Protein AF-A0A8C9LKJ2-F1 (afdb_monomer)

Radius of gyration: 28.84 Å; Cα contacts (8 Å, |Δi|>4): 340; chains: 1; bounding box: 108×67×63 Å

Secondary structure (DSSP, 8-state):
------------------------------------S-------------SS----TTHHHH-EE-SSEEEEETT--HHHHHHHHHHS-TTSEEEEE--SSS-HHHHEEE-SSEEEE-TT--HHHHHHHHHHHTSEEEE--BTTBS-HHHHEEE-SS-EEE-TT--HHHHHHHHHHHTS-EEE--BTTTBS-HHHHEEEETTEEEE-TT--HHHHHHHHHHTTGGGGSSHHHHHHHHHHHHHT--

Organism: NCBI:txid591936

Mean predicted aligned error: 15.23 Å

pLDDT: mean 72.32, std 24.89, range [22.08, 93.31]

InterPro domains:
  IPR002769 Translation initiation factor IF6 [MF_00032] (1-245)
  IPR002769 Translation initiation factor IF6 [PF01912] (63-204)
  IPR002769 Translation initiation factor IF6 [PTHR10784] (60-244)
  IPR002769 Translation initiation factor IF6 [SM00654] (26-204)
  IPR002769 Translation initiation factor IF6 [TIGR00323] (62-224)
  IPR002769 Translation initiation factor IF6 [cd00527] (59-223)

Sequence (245 aa):
MRGGARQALPEVSLGGSGNGNLFRESKASWRSERRSRTTVRSAALPSSPTPTVWWRLEVQRTSTGNRHGLLVPNNTTDQELQHIRNSLPDTVQIRRVEERLSALGNVTTCNDYVALVHPDLDRETEEILADVLKVEVFRQTVADQVLVGSYCVFSNQGGLVHPKTSIEDQDELSSLLQVPLVAGTVNRGSEVIAAGMVVNDWCAFCGLDTTSTELSVVESVFKLNEAQPSTIATSMRDSLIDSLT

Solvent-accessible surface area (backbone atoms only — not comparable to full-atom values): 14863 Å² total; per-residue (Å²): 133,85,82,88,79,88,87,80,85,83,88,85,83,89,87,87,86,83,89,83,86,93,81,81,90,75,96,79,70,100,70,82,82,90,75,76,79,88,78,81,78,79,76,78,76,78,94,65,96,70,88,79,83,85,83,61,97,50,53,70,42,34,29,42,66,45,87,38,8,38,42,37,45,68,85,63,48,70,68,58,53,50,53,50,57,75,72,48,63,91,76,45,44,76,46,75,43,87,69,87,88,59,46,46,11,29,32,32,32,56,37,72,60,42,28,41,27,28,70,88,57,54,66,70,59,51,52,52,47,28,67,44,42,60,26,52,75,42,68,47,66,53,69,92,33,54,46,30,12,34,31,30,44,52,38,82,57,9,27,40,30,32,62,80,41,50,71,67,58,40,52,52,50,21,64,72,70,73,26,57,56,45,67,46,50,30,47,72,72,33,59,49,36,36,83,31,39,53,71,50,71,78,50,75,50,66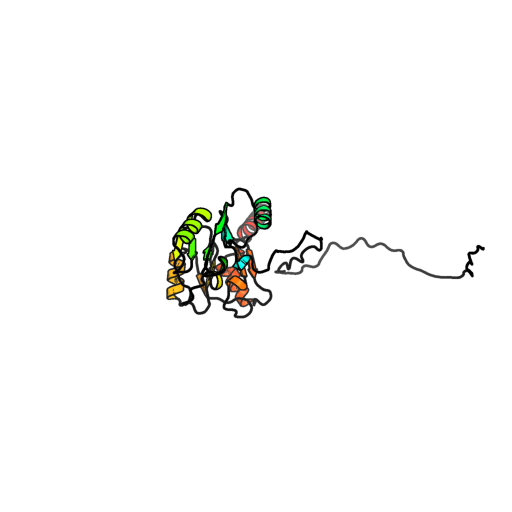,42,89,61,40,41,74,68,44,49,52,49,52,42,61,45,38,49,49,67,71,84,70,51,65,69,58,56,48,53,52,48,54,58,54,52,67,74,75,113

Foldseek 3Di:
DDDDDDDDDDDDDDDDDDDDDDDDDDDDDPDDDPPDDDDDDPDDDDPDDDDDDDPPPCCLQQWDAEPQEIEGEPVQDPVNVVVVVVVDDPRYHYDYDHDDPGRPLQQWEDELAEIEGQQPGDPVVVVVCCVRSVYHYDYDAFLPHRRCSFAKYAYLAAIEGFQNGDPVVQVVVCVVSVHHYDYDDALQRHRGQSVAWDDYLQDIDGHPSGDPVRVVVVCVRSVNVVPDDPVVVVVVVVVVVVVVD

Structure (mmCIF, N/CA/C/O backbone):
data_AF-A0A8C9LKJ2-F1
#
_entry.id   AF-A0A8C9LKJ2-F1
#
loop_
_atom_site.group_PDB
_atom_site.id
_atom_site.type_symbol
_atom_site.label_atom_id
_atom_site.label_alt_id
_atom_site.label_comp_id
_atom_site.label_asym_id
_atom_site.label_entity_id
_atom_site.label_seq_id
_atom_site.pdbx_PDB_ins_code
_atom_site.Cartn_x
_atom_site.Cartn_y
_atom_site.Cartn_z
_atom_site.occupancy
_atom_site.B_iso_or_equiv
_atom_site.auth_seq_id
_atom_site.auth_comp_id
_atom_site.auth_asym_id
_atom_site.auth_atom_id
_atom_site.pdbx_PDB_model_num
ATOM 1 N N . MET A 1 1 ? 73.191 -42.249 12.800 1.00 36.97 1 MET A N 1
ATOM 2 C CA . MET A 1 1 ? 73.326 -43.119 13.988 1.00 36.97 1 MET A CA 1
ATOM 3 C C . MET A 1 1 ? 72.071 -42.977 14.838 1.00 36.97 1 MET A C 1
ATOM 5 O O . MET A 1 1 ? 71.825 -41.861 15.256 1.00 36.97 1 MET A O 1
ATOM 9 N N . ARG A 1 2 ? 71.370 -44.103 15.079 1.00 33.06 2 ARG A N 1
ATOM 10 C CA . ARG A 1 2 ? 70.435 -44.424 16.192 1.00 33.06 2 ARG A CA 1
ATOM 11 C C . ARG A 1 2 ? 69.174 -43.534 16.323 1.00 33.06 2 ARG A C 1
ATOM 13 O O . ARG A 1 2 ? 69.283 -42.326 16.343 1.00 33.06 2 ARG A O 1
ATOM 20 N N . GLY A 1 3 ? 67.937 -44.025 16.402 1.00 29.59 3 GLY A N 1
ATOM 21 C CA . GLY A 1 3 ? 67.432 -45.337 16.814 1.00 29.59 3 GLY A CA 1
ATOM 22 C C . GLY A 1 3 ? 66.824 -45.266 18.222 1.00 29.59 3 GLY A C 1
ATOM 23 O O . GLY A 1 3 ? 67.547 -44.962 19.162 1.00 29.59 3 GLY A O 1
ATOM 24 N N . GLY A 1 4 ? 65.538 -45.627 18.341 1.00 32.88 4 GLY A N 1
ATOM 25 C CA . GLY A 1 4 ? 64.850 -45.987 19.595 1.00 32.88 4 GLY A CA 1
ATOM 26 C C . GLY A 1 4 ? 64.233 -44.817 20.378 1.00 32.88 4 GLY A C 1
ATOM 27 O O . GLY A 1 4 ? 64.704 -43.697 20.292 1.00 32.88 4 GLY A O 1
ATOM 28 N N . ALA A 1 5 ? 63.186 -44.986 21.180 1.00 33.88 5 ALA A N 1
ATOM 29 C CA . ALA A 1 5 ? 62.315 -46.120 21.461 1.00 33.88 5 ALA A CA 1
ATOM 30 C C . ALA A 1 5 ? 61.103 -45.585 22.253 1.00 33.88 5 ALA A C 1
ATOM 32 O O . ALA A 1 5 ? 61.169 -44.532 22.881 1.00 33.88 5 ALA A O 1
ATOM 33 N N . ARG A 1 6 ? 60.006 -46.342 22.217 1.00 34.34 6 ARG A N 1
ATOM 34 C CA . ARG A 1 6 ? 58.803 -46.189 23.048 1.00 34.34 6 ARG A CA 1
ATOM 35 C C . ARG A 1 6 ? 59.144 -46.224 24.546 1.00 34.34 6 ARG A C 1
ATOM 37 O O . ARG A 1 6 ? 60.006 -47.006 24.938 1.00 34.34 6 ARG A O 1
ATOM 44 N N . GLN A 1 7 ? 58.363 -45.531 25.375 1.00 35.19 7 GLN A N 1
ATOM 45 C CA . GLN A 1 7 ? 58.117 -45.952 26.758 1.00 35.19 7 GLN A CA 1
ATOM 46 C C . GLN A 1 7 ? 56.623 -45.903 27.080 1.00 35.19 7 GLN A C 1
ATOM 48 O O . GLN A 1 7 ? 55.901 -45.008 26.648 1.00 35.19 7 GLN A O 1
ATOM 53 N N . ALA A 1 8 ? 56.196 -46.951 27.779 1.00 30.33 8 ALA A N 1
ATOM 54 C CA . ALA A 1 8 ? 54.838 -47.282 28.165 1.00 30.33 8 ALA A CA 1
ATOM 55 C C . ALA A 1 8 ? 54.569 -46.915 29.638 1.00 30.33 8 ALA A C 1
ATOM 57 O O . ALA A 1 8 ? 55.506 -46.827 30.424 1.00 30.33 8 ALA A O 1
ATOM 58 N N . LEU A 1 9 ? 53.273 -46.722 29.911 1.00 36.34 9 LEU A N 1
ATOM 59 C CA . LEU A 1 9 ? 52.441 -46.772 31.133 1.00 36.34 9 LEU A CA 1
ATOM 60 C C . LEU A 1 9 ? 53.071 -47.074 32.514 1.00 36.34 9 LEU A C 1
ATOM 62 O O . LEU A 1 9 ? 54.079 -47.764 32.637 1.00 36.34 9 LEU A O 1
ATOM 66 N N . PRO A 1 10 ? 52.310 -46.745 33.575 1.00 33.41 10 PRO A N 1
ATOM 67 C CA . PRO A 1 10 ? 51.751 -47.865 34.339 1.00 33.41 10 PRO A CA 1
ATOM 68 C C . PRO A 1 10 ? 50.232 -47.769 34.582 1.00 33.41 10 PRO A C 1
ATOM 70 O O . PRO A 1 10 ? 49.693 -46.714 34.907 1.00 33.41 10 PRO A O 1
ATOM 73 N N . GLU A 1 11 ? 49.563 -48.917 34.448 1.00 32.50 11 GLU A N 1
ATOM 74 C CA . GLU A 1 11 ? 48.289 -49.247 35.102 1.00 32.50 11 GLU A CA 1
ATOM 75 C C . GLU A 1 11 ? 48.522 -49.503 36.598 1.00 32.50 11 GLU A C 1
ATOM 77 O O . GLU A 1 11 ? 49.530 -50.123 36.930 1.00 32.50 11 GLU A O 1
ATOM 82 N N . VAL A 1 12 ? 47.551 -49.176 37.467 1.00 29.88 12 VAL A N 1
ATOM 83 C CA . VAL A 1 12 ? 47.151 -50.072 38.575 1.00 29.88 12 VAL A CA 1
ATOM 84 C C . VAL A 1 12 ? 45.635 -49.987 38.827 1.00 29.88 12 VAL A C 1
ATOM 86 O O . VAL A 1 12 ? 45.037 -48.917 38.898 1.00 29.88 12 VAL A O 1
ATOM 89 N N . SER A 1 13 ? 45.082 -51.190 38.951 1.00 28.36 13 SER A N 1
ATOM 90 C CA . SER A 1 13 ? 43.723 -51.714 39.071 1.00 28.36 13 SER A CA 1
ATOM 91 C C . SER A 1 13 ? 42.828 -51.337 40.269 1.00 28.36 13 SER A C 1
ATOM 93 O O . SER A 1 13 ? 43.272 -51.267 41.407 1.00 28.36 13 SER A O 1
ATOM 95 N N . LEU A 1 14 ? 41.522 -51.309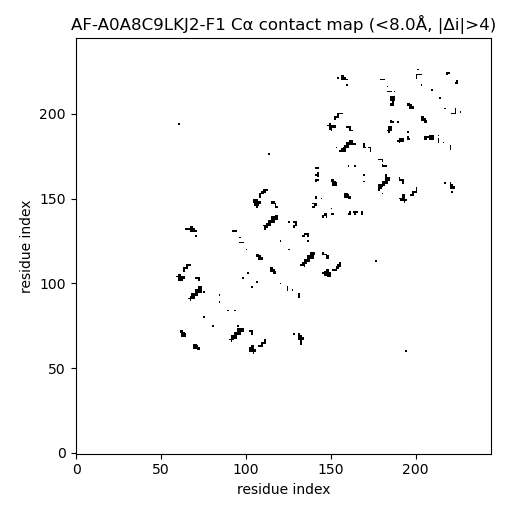 39.947 1.00 32.19 14 LEU A N 1
ATOM 96 C CA . LEU A 1 14 ? 40.361 -52.010 40.545 1.00 32.19 14 LEU A CA 1
ATOM 97 C C . LEU A 1 14 ? 39.993 -51.858 42.038 1.00 32.19 14 LEU A C 1
ATOM 99 O O . LEU A 1 14 ? 40.702 -52.319 42.924 1.00 32.19 14 LEU A O 1
ATOM 103 N N . GLY A 1 15 ? 38.713 -51.515 42.255 1.00 26.78 15 GLY A N 1
ATOM 104 C CA . GLY A 1 15 ? 37.833 -52.338 43.098 1.00 26.78 15 GLY A CA 1
ATOM 105 C C . GLY A 1 15 ? 36.858 -51.600 44.023 1.00 26.78 15 GLY A C 1
ATOM 106 O O . GLY A 1 15 ? 37.277 -51.024 45.017 1.00 26.78 15 GLY A O 1
ATOM 107 N N . GLY A 1 16 ? 35.549 -51.773 43.782 1.00 27.61 16 GLY A N 1
ATOM 108 C CA . GLY A 1 16 ? 34.612 -52.049 44.881 1.00 27.61 16 GLY A CA 1
ATOM 109 C C . GLY A 1 16 ? 33.397 -51.133 45.090 1.00 27.61 16 GLY A C 1
ATOM 110 O O . GLY A 1 16 ? 33.486 -50.132 45.783 1.00 27.61 16 GLY A O 1
ATOM 111 N N . SER A 1 17 ? 32.233 -51.666 44.691 1.00 28.23 17 SER A N 1
ATOM 112 C CA . SER A 1 17 ? 31.004 -51.758 45.506 1.00 28.23 17 SER A CA 1
ATOM 113 C C . SER A 1 17 ? 29.972 -50.611 45.514 1.00 28.23 17 SER A C 1
ATOM 115 O O . SER A 1 17 ? 30.143 -49.597 46.178 1.00 28.23 17 SER A O 1
ATOM 117 N N . GLY A 1 18 ? 28.797 -50.902 44.930 1.00 27.27 18 GLY A N 1
ATOM 118 C CA . GLY A 1 18 ? 27.558 -50.938 45.724 1.00 27.27 18 GLY A CA 1
ATOM 119 C C . GLY A 1 18 ? 26.464 -49.894 45.449 1.00 27.27 18 GLY A C 1
ATOM 120 O O . GLY A 1 18 ? 26.556 -48.776 45.933 1.00 27.27 18 GLY A O 1
ATOM 121 N N . ASN A 1 19 ? 25.357 -50.375 44.857 1.00 27.94 19 ASN A N 1
ATOM 122 C CA . ASN A 1 19 ? 23.965 -49.869 44.917 1.00 27.94 19 ASN A CA 1
ATOM 123 C C . ASN A 1 19 ? 23.667 -48.541 44.189 1.00 27.94 19 ASN A C 1
ATOM 125 O O . ASN A 1 19 ? 24.371 -47.562 44.343 1.00 27.94 19 ASN A O 1
ATOM 129 N N . GLY A 1 20 ? 22.600 -48.363 43.411 1.00 27.23 20 GLY A N 1
ATOM 130 C CA . GLY A 1 20 ? 21.388 -49.127 43.126 1.00 27.23 20 GLY A CA 1
ATOM 131 C C . GLY A 1 20 ? 20.422 -48.185 42.376 1.00 27.23 20 GLY A C 1
ATOM 132 O O . GLY A 1 20 ? 20.551 -46.970 42.483 1.00 27.23 20 GLY A O 1
ATOM 133 N N . ASN A 1 21 ? 19.454 -48.745 41.646 1.00 29.20 21 ASN A N 1
ATOM 134 C CA . ASN A 1 21 ? 18.354 -48.067 40.931 1.00 29.20 21 ASN A CA 1
ATOM 135 C C . ASN A 1 21 ? 18.662 -47.360 39.600 1.00 29.20 21 ASN A C 1
ATOM 137 O O . ASN A 1 21 ? 18.656 -46.139 39.508 1.00 29.20 21 ASN A O 1
ATOM 141 N N . LEU A 1 22 ? 18.708 -48.144 38.521 1.00 29.61 22 LEU A N 1
ATOM 142 C CA . LEU A 1 22 ? 18.231 -47.712 37.200 1.00 29.61 22 LEU A CA 1
ATOM 143 C C . LEU A 1 22 ? 17.317 -48.807 36.632 1.00 29.61 22 LEU A C 1
ATOM 145 O O . LEU A 1 22 ? 17.674 -49.549 35.726 1.00 29.61 22 LEU A O 1
ATOM 149 N N . PHE A 1 23 ? 16.135 -48.941 37.235 1.00 25.31 23 PHE A N 1
ATOM 150 C CA . PHE A 1 23 ? 14.998 -49.641 36.641 1.00 25.31 23 PHE A CA 1
ATOM 151 C C . PHE A 1 23 ? 13.706 -49.021 37.178 1.00 25.31 23 PHE A C 1
ATOM 153 O O . PHE A 1 23 ? 13.323 -49.285 38.316 1.00 25.31 23 PHE A O 1
ATOM 160 N N . ARG A 1 24 ? 13.035 -48.199 36.365 1.00 27.44 24 ARG A N 1
ATOM 161 C CA . ARG A 1 24 ? 11.588 -48.324 36.150 1.00 27.44 24 ARG A CA 1
ATOM 162 C C . ARG A 1 24 ? 11.075 -47.396 35.057 1.00 27.44 24 ARG A C 1
ATOM 164 O O . ARG A 1 24 ? 11.373 -46.210 35.010 1.00 27.44 24 ARG A O 1
ATOM 171 N N . GLU A 1 25 ? 10.283 -48.024 34.204 1.00 27.53 25 GLU A N 1
ATOM 172 C CA . GLU A 1 25 ? 9.418 -47.474 33.174 1.00 27.53 25 GLU A CA 1
ATOM 173 C C . GLU A 1 25 ? 8.581 -46.285 33.654 1.00 27.53 25 GLU A C 1
ATOM 175 O O . GLU A 1 25 ? 8.148 -46.246 34.806 1.00 27.53 25 GLU A O 1
ATOM 180 N N . SER A 1 26 ? 8.220 -45.405 32.718 1.00 25.33 26 SER A N 1
ATOM 181 C CA . SER A 1 26 ? 6.900 -44.763 32.697 1.00 25.33 26 SER A CA 1
ATOM 182 C C . SER A 1 26 ? 6.541 -44.323 31.274 1.00 25.33 26 SER A C 1
ATOM 184 O O . SER A 1 26 ? 6.882 -43.234 30.822 1.00 25.33 26 SER A O 1
ATOM 186 N N . LYS A 1 27 ? 5.801 -45.190 30.571 1.00 28.70 27 LYS A N 1
ATOM 187 C CA . LYS A 1 27 ? 4.736 -44.762 29.655 1.00 28.70 27 LYS A CA 1
ATOM 188 C C . LYS A 1 27 ? 3.670 -44.048 30.497 1.00 28.70 27 LYS A C 1
ATOM 190 O O . LYS A 1 27 ? 2.988 -44.722 31.257 1.00 28.70 27 LYS A O 1
ATOM 195 N N . ALA A 1 28 ? 3.553 -42.729 30.365 1.00 25.39 28 ALA A N 1
ATOM 196 C CA . ALA A 1 28 ? 2.414 -41.850 30.705 1.00 25.39 28 ALA A CA 1
ATOM 197 C C . ALA A 1 28 ? 2.982 -40.414 30.714 1.00 25.39 28 ALA A C 1
ATOM 199 O O . ALA A 1 28 ? 4.042 -40.199 31.277 1.00 25.39 28 ALA A O 1
ATOM 200 N N . SER A 1 29 ? 2.421 -39.377 30.097 1.00 25.53 29 SER A N 1
ATOM 201 C CA . SER A 1 29 ? 1.010 -39.041 29.993 1.00 25.53 29 SER A CA 1
ATOM 202 C C . SER A 1 29 ? 0.783 -38.108 28.795 1.00 25.53 29 SER A C 1
ATOM 204 O O . SER A 1 29 ? 1.179 -36.945 28.802 1.00 25.53 29 SER A O 1
ATOM 206 N N . TRP A 1 30 ? 0.113 -38.616 27.761 1.00 27.61 30 TRP A N 1
ATOM 207 C CA . TRP A 1 30 ? -0.677 -37.802 26.837 1.00 27.61 30 TRP A CA 1
ATOM 208 C C . TRP A 1 30 ? -1.982 -37.441 27.567 1.00 27.61 30 TRP A C 1
ATOM 210 O O . TRP A 1 30 ? -2.903 -38.252 27.613 1.00 27.61 30 TRP A O 1
ATOM 220 N N . ARG A 1 31 ? -1.985 -36.271 28.222 1.00 22.08 31 ARG A N 1
ATOM 221 C CA . ARG A 1 31 ? -3.056 -35.529 28.943 1.00 22.08 31 ARG A CA 1
ATOM 222 C C . ARG A 1 31 ? -2.325 -34.811 30.088 1.00 22.08 31 ARG A C 1
ATOM 224 O O . ARG A 1 31 ? -1.595 -35.461 30.821 1.00 22.08 31 ARG A O 1
ATOM 231 N N . SER A 1 32 ? -2.424 -33.516 30.330 1.00 29.30 32 SER A N 1
ATOM 232 C CA . SER A 1 32 ? -3.364 -32.501 29.887 1.00 29.30 32 SER A CA 1
ATOM 233 C C . SER A 1 32 ? -2.757 -31.156 30.283 1.00 29.30 32 SER A C 1
ATOM 235 O O . SER A 1 32 ? -2.760 -30.821 31.461 1.00 29.30 32 SER A O 1
ATOM 237 N N . GLU A 1 33 ? -2.280 -30.372 29.324 1.00 26.77 33 GLU A N 1
ATOM 238 C CA . GLU A 1 33 ? -2.032 -28.951 29.554 1.00 26.77 33 GLU A CA 1
ATOM 239 C C . GLU A 1 33 ? -2.900 -28.197 28.548 1.00 26.77 33 GLU A C 1
ATOM 241 O O . GLU A 1 33 ? -2.499 -27.874 27.431 1.00 26.77 33 GLU A O 1
ATOM 246 N N . ARG A 1 34 ? -4.163 -27.984 28.936 1.00 30.45 34 ARG A N 1
ATOM 247 C CA . ARG A 1 34 ? -5.008 -26.933 28.366 1.00 30.45 34 ARG A CA 1
ATOM 248 C C . ARG A 1 34 ? -4.314 -25.602 28.678 1.00 30.45 34 ARG A C 1
ATOM 250 O O . ARG A 1 34 ? -4.633 -24.963 29.673 1.00 30.45 34 ARG A O 1
ATOM 257 N N . ARG A 1 35 ? -3.369 -25.181 27.835 1.00 27.22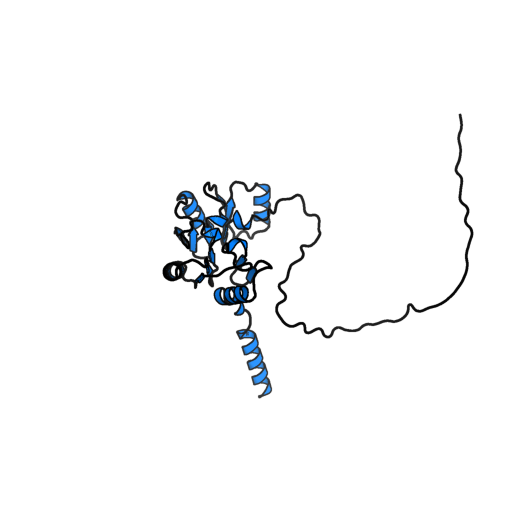 35 ARG A N 1
ATOM 258 C CA . ARG A 1 35 ? -2.974 -23.774 27.747 1.00 27.22 35 ARG A CA 1
ATOM 259 C C . ARG A 1 35 ? -3.835 -23.108 26.691 1.00 27.22 35 ARG A C 1
ATOM 261 O O . ARG A 1 35 ? -3.661 -23.260 25.489 1.00 27.22 35 ARG A O 1
ATOM 268 N N . SER A 1 36 ? -4.841 -22.436 27.220 1.00 24.41 36 SER A N 1
ATOM 269 C CA . SER A 1 36 ? -5.638 -21.404 26.589 1.00 24.41 36 SER A CA 1
ATOM 270 C C . SER A 1 36 ? -4.813 -20.443 25.728 1.00 24.41 36 SER A C 1
ATOM 272 O O . SER A 1 36 ? -3.814 -19.917 26.205 1.00 24.41 36 SER A O 1
ATOM 274 N N . ARG A 1 37 ? -5.370 -20.140 24.548 1.00 27.88 37 ARG A N 1
ATOM 275 C CA . ARG A 1 37 ? -5.323 -18.852 23.831 1.00 27.88 37 ARG A CA 1
ATOM 276 C C . ARG A 1 37 ? -3.957 -18.325 23.360 1.00 27.88 37 ARG A C 1
ATOM 278 O O . ARG A 1 37 ? -3.076 -17.999 24.142 1.00 27.88 37 ARG A O 1
ATOM 285 N N . THR A 1 38 ? -3.889 -18.137 22.040 1.00 28.73 38 THR A N 1
ATOM 286 C CA . THR A 1 38 ? -3.095 -17.106 21.355 1.00 28.73 38 THR A CA 1
ATOM 287 C C . THR A 1 38 ? -1.597 -17.146 21.651 1.00 28.73 38 THR A C 1
ATOM 289 O O . THR A 1 38 ? -1.028 -16.239 22.247 1.00 28.73 38 THR A O 1
ATOM 292 N N . THR A 1 39 ? -0.923 -18.210 21.213 1.00 24.69 39 THR A N 1
ATOM 293 C CA . THR A 1 39 ? 0.542 -18.201 21.120 1.00 24.69 39 THR A CA 1
ATOM 294 C C . THR A 1 39 ? 0.934 -17.818 19.700 1.00 24.69 39 THR A C 1
ATOM 296 O O . THR A 1 39 ? 0.902 -18.645 18.790 1.00 24.69 39 THR A O 1
ATOM 299 N N . VAL A 1 40 ? 1.288 -16.542 19.538 1.00 29.31 40 VAL A N 1
ATOM 300 C CA . VAL A 1 40 ? 2.087 -16.018 18.427 1.00 29.31 40 VAL A CA 1
ATOM 301 C C . VAL A 1 40 ? 3.248 -16.984 18.198 1.00 29.31 40 VAL A C 1
ATOM 303 O O . VAL A 1 40 ? 4.096 -17.176 19.073 1.00 29.31 40 VAL A O 1
ATOM 306 N N . ARG A 1 41 ? 3.265 -17.662 17.048 1.00 25.95 41 ARG A N 1
ATOM 307 C CA . ARG A 1 41 ? 4.384 -18.529 16.680 1.00 25.95 41 ARG A CA 1
ATOM 308 C C . ARG A 1 41 ? 5.560 -17.641 16.284 1.00 25.95 41 ARG A C 1
ATOM 310 O O . ARG A 1 41 ? 5.670 -17.239 15.134 1.00 25.95 41 ARG A O 1
ATOM 317 N N . SER A 1 42 ? 6.455 -17.378 17.233 1.00 28.45 42 SER A N 1
ATOM 318 C CA . SER A 1 42 ? 7.843 -17.058 16.902 1.00 28.45 42 SER A CA 1
ATOM 319 C C . SER A 1 42 ? 8.460 -18.323 16.303 1.00 28.45 42 SER A C 1
ATOM 321 O O . SER A 1 42 ? 8.759 -19.285 17.014 1.00 28.45 42 SER A O 1
ATOM 323 N N . ALA A 1 43 ? 8.528 -18.386 14.974 1.00 32.16 43 ALA A N 1
ATOM 324 C CA . ALA A 1 43 ? 9.199 -19.472 14.282 1.00 32.16 43 ALA A CA 1
ATOM 325 C C . ALA A 1 43 ? 10.712 -19.266 14.425 1.00 32.16 43 ALA A C 1
ATOM 327 O O . ALA A 1 43 ? 11.313 -18.458 13.721 1.00 32.16 43 ALA A O 1
ATOM 328 N N . ALA A 1 44 ? 11.325 -19.993 15.360 1.00 29.83 44 ALA A N 1
ATOM 329 C CA . ALA A 1 44 ? 12.769 -20.163 15.389 1.00 29.83 44 ALA A CA 1
ATOM 330 C C . ALA A 1 44 ? 13.202 -20.825 14.070 1.00 29.83 44 ALA A C 1
ATOM 332 O O . ALA A 1 44 ? 12.796 -21.949 13.767 1.00 29.83 44 ALA A O 1
ATOM 333 N N . LEU A 1 45 ? 13.982 -20.099 13.268 1.00 33.47 45 LEU A N 1
ATOM 334 C CA . LEU A 1 45 ? 14.531 -20.592 12.008 1.00 33.47 45 LEU A CA 1
ATOM 335 C C . LEU A 1 45 ? 15.429 -21.821 12.270 1.00 33.47 45 LEU A C 1
ATOM 337 O O . LEU A 1 45 ? 16.242 -21.788 13.199 1.00 33.47 45 LEU A O 1
ATOM 341 N N . PRO A 1 46 ? 15.309 -22.905 11.483 1.00 32.28 46 PRO A N 1
ATOM 342 C CA . PRO A 1 46 ? 16.135 -24.093 11.654 1.00 32.28 46 PRO A CA 1
ATOM 343 C C . PRO A 1 46 ? 17.597 -23.827 11.265 1.00 32.28 46 PRO A C 1
ATOM 345 O O . PRO A 1 46 ? 17.906 -23.219 10.243 1.00 32.28 46 PRO A O 1
ATOM 348 N N . SER A 1 47 ? 18.505 -24.331 12.096 1.00 35.53 47 SER A N 1
ATOM 349 C CA . SER A 1 47 ? 19.959 -24.190 12.011 1.00 35.53 47 SER A CA 1
ATOM 350 C C . SER A 1 47 ? 20.602 -25.148 10.994 1.00 35.53 47 SER A C 1
ATOM 352 O O . SER A 1 47 ? 21.386 -26.020 11.374 1.00 35.53 47 SER A O 1
ATOM 354 N N . SER A 1 48 ? 20.279 -25.024 9.706 1.00 31.42 48 SER A N 1
ATOM 355 C CA . SER A 1 48 ? 21.034 -25.699 8.635 1.00 31.42 48 SER A CA 1
ATOM 356 C C . SER A 1 48 ? 21.900 -24.700 7.860 1.00 31.42 48 SER A C 1
ATOM 358 O O . SER A 1 48 ? 21.421 -23.603 7.574 1.00 31.42 48 SER A O 1
ATOM 360 N N . PRO A 1 49 ? 23.146 -25.045 7.484 1.00 43.91 49 PRO A N 1
ATOM 361 C CA . PRO A 1 49 ? 24.031 -24.127 6.780 1.00 43.91 49 PRO A CA 1
ATOM 362 C C . PRO A 1 49 ? 23.629 -24.064 5.298 1.00 43.91 49 PRO A C 1
ATOM 364 O O . PRO A 1 49 ? 23.980 -24.944 4.517 1.00 43.91 49 PRO A O 1
ATOM 367 N N . THR A 1 50 ? 22.860 -23.047 4.908 1.00 36.41 50 THR A N 1
ATOM 368 C CA . THR A 1 50 ? 22.530 -22.741 3.504 1.00 36.41 50 THR A CA 1
ATOM 369 C C . THR A 1 50 ? 23.504 -21.711 2.925 1.00 36.41 50 THR A C 1
ATOM 371 O O . THR A 1 50 ? 24.024 -20.876 3.671 1.00 36.41 50 THR A O 1
ATOM 374 N N . PRO A 1 51 ? 23.810 -21.783 1.616 1.00 35.22 51 PRO A N 1
ATOM 375 C CA . PRO A 1 51 ? 24.965 -21.118 1.034 1.00 35.22 51 PRO A CA 1
ATOM 376 C C . PRO A 1 51 ? 24.806 -19.595 1.064 1.00 35.22 51 PRO A C 1
ATOM 378 O O . PRO A 1 51 ? 23.852 -19.038 0.540 1.00 35.22 51 PRO A O 1
ATOM 381 N N . THR A 1 52 ? 25.790 -18.960 1.694 1.00 35.59 52 THR A N 1
ATOM 382 C CA . THR A 1 52 ? 26.349 -17.645 1.367 1.00 35.59 52 THR A CA 1
ATOM 383 C C . THR A 1 52 ? 25.374 -16.478 1.181 1.00 35.59 52 THR A C 1
ATOM 385 O O . THR A 1 52 ? 25.272 -15.959 0.082 1.00 35.59 52 THR A O 1
ATOM 388 N N . VAL A 1 53 ? 24.857 -15.966 2.309 1.00 35.50 53 VAL A N 1
ATOM 389 C CA . VAL A 1 53 ? 24.522 -14.539 2.548 1.00 35.50 53 VAL A CA 1
ATOM 390 C C . VAL A 1 53 ? 23.394 -13.974 1.643 1.00 35.50 53 VAL A C 1
ATOM 392 O O . VAL A 1 53 ? 23.174 -14.427 0.538 1.00 35.50 53 VAL A O 1
ATOM 395 N N . TRP A 1 54 ? 22.683 -12.942 2.109 1.00 29.89 54 TRP A N 1
ATOM 396 C CA . TRP A 1 54 ? 21.790 -12.078 1.301 1.00 29.89 54 TRP A CA 1
ATOM 397 C C . TRP A 1 54 ? 20.292 -12.420 1.219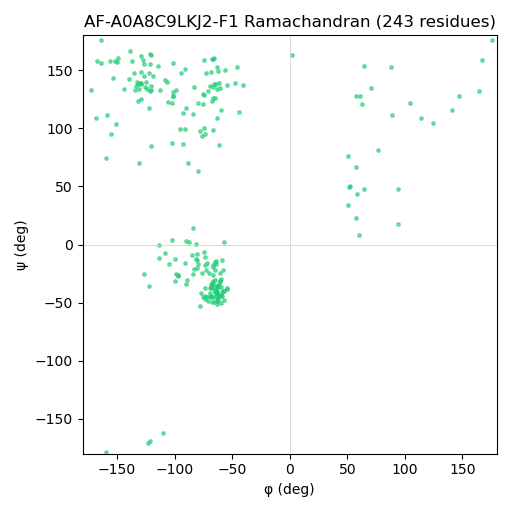 1.00 29.89 54 TRP A C 1
ATOM 399 O O . TRP A 1 54 ? 19.664 -12.267 0.182 1.00 29.89 54 TRP A O 1
ATOM 409 N N . TRP A 1 55 ? 19.650 -12.680 2.361 1.00 30.72 55 TRP A N 1
ATOM 410 C CA . TRP A 1 55 ? 18.321 -12.087 2.584 1.00 30.72 55 TRP A CA 1
ATOM 411 C C . TRP A 1 55 ? 18.501 -10.908 3.536 1.00 30.72 55 TRP A C 1
ATOM 413 O O . TRP A 1 55 ? 18.512 -11.063 4.758 1.00 30.72 55 TRP A O 1
ATOM 423 N N . ARG A 1 56 ? 18.785 -9.725 2.984 1.00 34.50 56 ARG A N 1
ATOM 424 C CA . ARG A 1 56 ? 18.909 -8.510 3.796 1.00 34.50 56 ARG A CA 1
ATOM 425 C C . ARG A 1 56 ? 17.534 -8.241 4.420 1.00 34.50 56 ARG A C 1
ATOM 427 O O . ARG A 1 56 ? 16.525 -8.355 3.736 1.00 34.50 56 ARG A O 1
ATOM 434 N N . LEU A 1 57 ? 17.481 -7.853 5.695 1.00 39.56 57 LEU A N 1
ATOM 435 C CA . LEU A 1 57 ? 16.246 -7.527 6.445 1.00 39.56 57 LEU A CA 1
ATOM 436 C C . LEU A 1 57 ? 15.384 -6.409 5.803 1.00 39.56 57 LEU A C 1
ATOM 438 O O . LEU A 1 57 ? 14.355 -6.021 6.340 1.00 39.56 57 LEU A O 1
ATOM 442 N N . GLU A 1 58 ? 15.798 -5.893 4.650 1.00 52.12 58 GLU A N 1
ATOM 443 C CA . GLU A 1 58 ? 15.215 -4.778 3.919 1.00 52.12 58 GLU A CA 1
ATOM 444 C C . GLU A 1 58 ? 14.370 -5.220 2.714 1.00 52.12 58 GLU A C 1
ATOM 446 O O . GLU A 1 58 ? 13.874 -4.355 1.999 1.00 52.12 58 GLU A O 1
ATOM 451 N N . VAL A 1 59 ? 14.171 -6.526 2.466 1.00 59.66 59 VAL A N 1
ATOM 452 C CA . VAL A 1 59 ? 13.403 -6.978 1.284 1.00 59.66 59 VAL A CA 1
ATOM 453 C C . VAL A 1 59 ? 11.992 -6.387 1.255 1.00 59.66 59 VAL A C 1
ATOM 455 O O . VAL A 1 59 ? 11.560 -5.912 0.207 1.00 59.66 59 VAL A O 1
ATOM 458 N N . GLN A 1 60 ? 11.324 -6.296 2.408 1.00 60.69 60 GLN A N 1
ATOM 459 C CA . GLN A 1 60 ? 10.011 -5.651 2.509 1.00 60.69 60 GLN A CA 1
ATOM 460 C C . GLN A 1 60 ? 10.041 -4.167 2.099 1.00 60.69 60 GLN A C 1
ATOM 462 O O . GLN A 1 60 ? 9.070 -3.652 1.568 1.00 60.69 60 GLN A O 1
ATOM 467 N N . ARG A 1 61 ? 11.158 -3.468 2.324 1.00 73.44 61 ARG A N 1
ATOM 468 C CA . ARG A 1 61 ? 11.308 -2.053 1.948 1.00 73.44 61 ARG A CA 1
ATOM 469 C C . ARG A 1 61 ? 11.722 -1.869 0.496 1.00 73.44 61 ARG A C 1
ATOM 471 O O . ARG A 1 61 ? 11.501 -0.808 -0.076 1.00 73.44 61 ARG A O 1
ATOM 478 N N . THR A 1 62 ? 12.383 -2.864 -0.088 1.00 78.75 62 THR A N 1
ATOM 479 C CA . THR A 1 62 ? 12.999 -2.744 -1.412 1.00 78.75 62 THR A CA 1
ATOM 480 C C . THR A 1 62 ? 12.148 -3.326 -2.529 1.00 78.75 62 THR A C 1
ATOM 482 O O . THR A 1 62 ? 12.275 -2.875 -3.660 1.00 78.75 62 THR A O 1
ATOM 485 N N . SER A 1 63 ? 11.281 -4.287 -2.220 1.00 83.75 63 SER A N 1
ATOM 486 C CA . SER A 1 63 ? 10.430 -4.974 -3.190 1.00 83.75 63 SER A CA 1
ATOM 487 C C . SER A 1 63 ? 8.960 -4.817 -2.830 1.00 83.75 63 SER A C 1
ATOM 489 O O . SER A 1 63 ? 8.613 -4.761 -1.653 1.00 83.75 63 SER A O 1
ATOM 491 N N . THR A 1 64 ? 8.118 -4.765 -3.856 1.00 85.50 64 THR A N 1
ATOM 492 C CA . THR A 1 64 ? 6.660 -4.673 -3.738 1.00 85.50 64 THR A CA 1
ATOM 493 C C . THR A 1 64 ? 6.045 -5.702 -4.671 1.00 85.50 64 THR A C 1
ATOM 495 O O . THR A 1 64 ? 6.530 -5.898 -5.786 1.00 85.50 64 THR A O 1
ATOM 498 N N . GLY A 1 65 ? 4.991 -6.379 -4.229 1.00 87.62 65 GLY A N 1
ATOM 499 C CA . GLY A 1 65 ? 4.338 -7.399 -5.035 1.00 87.62 65 GLY A CA 1
ATOM 500 C C . GLY A 1 65 ? 2.961 -7.767 -4.516 1.00 87.62 65 GLY A C 1
ATOM 501 O O . GLY A 1 65 ? 2.669 -7.626 -3.330 1.00 87.62 65 GLY A O 1
ATOM 502 N N . ASN A 1 66 ? 2.143 -8.273 -5.428 1.00 88.56 66 ASN A N 1
ATOM 503 C CA . ASN A 1 66 ? 0.842 -8.858 -5.144 1.00 88.56 66 ASN A CA 1
ATOM 504 C C . ASN A 1 66 ? 0.819 -10.317 -5.630 1.00 88.56 66 ASN A C 1
ATOM 506 O O . ASN A 1 66 ? 1.848 -10.885 -6.009 1.00 88.56 66 ASN A O 1
ATOM 510 N N . ARG A 1 67 ? -0.357 -10.950 -5.659 1.00 86.81 67 ARG A N 1
ATOM 511 C CA . ARG A 1 67 ? -0.476 -12.339 -6.138 1.00 86.81 67 ARG A CA 1
ATOM 512 C C . ARG A 1 67 ? -0.120 -12.538 -7.624 1.00 86.81 67 ARG A C 1
ATOM 514 O O . ARG A 1 67 ? 0.048 -13.675 -8.062 1.00 86.81 67 ARG A O 1
ATOM 521 N N . HIS A 1 68 ? -0.081 -11.465 -8.413 1.00 88.19 68 HIS A N 1
ATOM 522 C CA . HIS A 1 68 ? 0.126 -11.480 -9.862 1.00 88.19 68 HIS A CA 1
ATOM 523 C C . HIS A 1 68 ? 1.566 -11.164 -10.268 1.00 88.19 68 HIS A C 1
ATOM 525 O O . HIS A 1 68 ? 2.044 -11.700 -11.272 1.00 88.19 68 HIS A O 1
ATOM 531 N N . GLY A 1 69 ? 2.269 -10.341 -9.494 1.00 89.31 69 GLY A N 1
ATOM 532 C CA . GLY A 1 69 ? 3.605 -9.893 -9.849 1.00 89.31 69 GLY A CA 1
ATOM 533 C C . GLY A 1 69 ? 4.450 -9.468 -8.658 1.00 89.31 69 GLY A C 1
ATOM 534 O O . GLY A 1 69 ? 3.944 -9.115 -7.595 1.00 89.31 69 GLY A O 1
ATOM 535 N N . LEU A 1 70 ? 5.764 -9.498 -8.864 1.00 90.75 70 LEU A N 1
ATOM 536 C CA . LEU A 1 70 ? 6.767 -9.036 -7.915 1.00 90.75 70 LEU A CA 1
ATOM 537 C C . LEU A 1 70 ? 7.727 -8.076 -8.617 1.00 90.75 70 LEU A C 1
ATOM 539 O O . LEU A 1 70 ? 8.361 -8.416 -9.621 1.00 90.75 70 LEU A O 1
ATOM 543 N N . LEU A 1 71 ? 7.867 -6.889 -8.044 1.00 90.06 71 LEU A N 1
ATOM 544 C CA . LEU A 1 71 ? 8.801 -5.877 -8.494 1.00 90.06 71 LEU A CA 1
ATOM 545 C C . LEU A 1 71 ? 10.024 -5.870 -7.603 1.00 90.06 71 LEU A C 1
ATOM 547 O O . LEU A 1 71 ? 9.940 -5.771 -6.376 1.00 90.06 71 LEU A O 1
ATOM 551 N N . VAL A 1 72 ? 11.172 -5.965 -8.258 1.00 89.06 72 VAL A N 1
ATOM 552 C CA . VAL A 1 72 ? 12.474 -5.944 -7.612 1.00 89.06 72 VAL A CA 1
ATOM 553 C C . VAL A 1 72 ? 13.282 -4.745 -8.109 1.00 89.06 72 VAL A C 1
ATOM 555 O O . VAL A 1 72 ? 13.180 -4.362 -9.277 1.00 89.06 72 VAL A O 1
ATOM 558 N N . PRO A 1 73 ? 14.097 -4.134 -7.245 1.00 87.94 73 PRO A N 1
ATOM 559 C CA . PRO A 1 73 ? 14.972 -3.037 -7.635 1.00 87.94 73 PRO A CA 1
ATOM 560 C C . PRO A 1 73 ? 16.083 -3.511 -8.581 1.00 87.94 73 PRO A C 1
ATOM 562 O O . PRO A 1 73 ? 16.485 -4.678 -8.586 1.00 87.94 73 PRO A O 1
ATOM 565 N N . ASN A 1 74 ? 16.666 -2.574 -9.328 1.00 85.12 74 ASN A N 1
ATOM 566 C CA . ASN A 1 74 ? 17.783 -2.853 -10.239 1.00 85.12 74 ASN A CA 1
ATOM 567 C C . ASN A 1 74 ? 19.071 -3.344 -9.533 1.00 85.12 74 ASN A C 1
ATOM 569 O O . ASN A 1 74 ? 19.966 -3.886 -10.171 1.00 85.12 74 ASN A O 1
ATOM 573 N N . ASN A 1 75 ? 19.175 -3.196 -8.206 1.00 84.19 75 ASN A N 1
ATOM 574 C CA . ASN A 1 75 ? 20.312 -3.716 -7.436 1.00 84.19 75 ASN A CA 1
ATOM 575 C C . ASN A 1 75 ? 20.289 -5.251 -7.258 1.00 84.19 75 ASN A C 1
ATOM 577 O O . ASN A 1 75 ? 21.276 -5.813 -6.787 1.00 84.19 75 ASN A O 1
ATOM 581 N N . THR A 1 76 ? 19.181 -5.915 -7.612 1.00 83.12 76 THR A N 1
ATOM 582 C CA . THR A 1 76 ? 19.007 -7.359 -7.424 1.00 83.12 76 THR A CA 1
ATOM 583 C C . THR A 1 76 ? 19.821 -8.122 -8.460 1.00 83.12 76 THR A C 1
ATOM 585 O O . THR A 1 76 ? 19.594 -7.998 -9.666 1.00 83.12 76 THR A O 1
ATOM 588 N N . THR A 1 77 ? 20.742 -8.958 -7.993 1.00 87.81 77 THR A N 1
ATOM 589 C CA . THR A 1 77 ? 21.629 -9.758 -8.843 1.00 87.81 77 THR A CA 1
ATOM 590 C C . THR A 1 77 ? 20.862 -10.819 -9.638 1.00 87.81 77 THR A C 1
ATOM 592 O O . THR A 1 77 ? 19.737 -11.201 -9.308 1.00 87.81 77 THR A O 1
ATOM 595 N N . ASP A 1 78 ? 21.455 -11.320 -10.724 1.00 87.31 78 ASP A N 1
ATOM 596 C CA . ASP A 1 78 ? 20.842 -1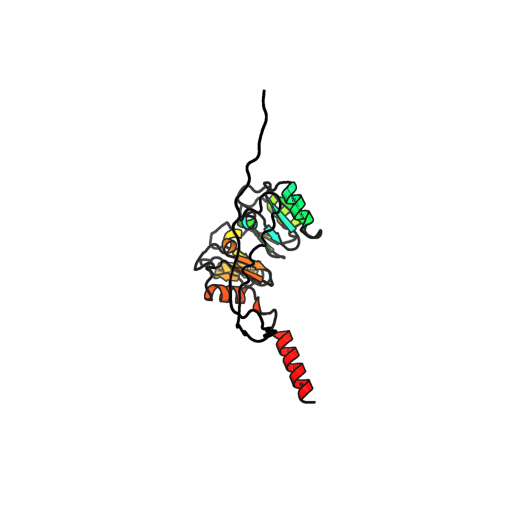2.387 -11.534 1.00 87.31 78 ASP A CA 1
ATOM 597 C C . ASP A 1 78 ? 20.703 -13.704 -10.770 1.00 87.31 78 ASP A C 1
ATOM 599 O O . ASP A 1 78 ? 19.741 -14.438 -10.988 1.00 87.31 78 ASP A O 1
ATOM 603 N N . GLN A 1 79 ? 21.618 -13.971 -9.836 1.00 88.69 79 GLN A N 1
ATOM 604 C CA . GLN A 1 79 ? 21.547 -15.146 -8.971 1.00 88.69 79 GLN A CA 1
ATOM 605 C C . GLN A 1 79 ? 20.338 -15.062 -8.034 1.00 88.69 79 GLN A C 1
ATOM 607 O O . GLN A 1 79 ? 19.537 -15.993 -7.991 1.00 88.69 79 GLN A O 1
ATOM 612 N N . GLU A 1 80 ? 20.150 -13.931 -7.345 1.00 86.44 80 GLU A N 1
ATOM 613 C CA . GLU A 1 80 ? 18.979 -13.700 -6.484 1.00 86.44 80 GLU A CA 1
ATOM 614 C C . GLU A 1 80 ? 17.679 -13.811 -7.281 1.00 86.44 80 GLU A C 1
ATOM 616 O O . GLU A 1 80 ? 16.741 -14.490 -6.864 1.00 86.44 80 GLU A O 1
ATOM 621 N N . LEU A 1 81 ? 17.638 -13.215 -8.473 1.00 85.75 81 LEU A N 1
ATOM 622 C CA . LEU A 1 81 ? 16.454 -13.264 -9.318 1.00 85.75 81 LEU A CA 1
ATOM 623 C C . LEU A 1 81 ? 16.143 -14.696 -9.784 1.00 85.75 81 LEU A C 1
ATOM 625 O O . LEU A 1 81 ? 14.979 -15.097 -9.809 1.00 85.75 81 LEU A O 1
ATOM 629 N N . GLN A 1 82 ? 17.164 -15.494 -10.104 1.00 87.88 82 GLN A N 1
ATOM 630 C CA . GLN A 1 82 ? 16.987 -16.907 -10.434 1.00 87.88 82 GLN A CA 1
ATOM 631 C C . GLN A 1 82 ? 16.479 -17.715 -9.230 1.00 87.88 82 GLN A C 1
ATOM 633 O O . GLN A 1 82 ? 15.591 -18.552 -9.389 1.00 87.88 82 GLN A O 1
ATOM 638 N N . HIS A 1 83 ? 16.978 -17.444 -8.022 1.00 88.69 83 HIS A N 1
ATOM 639 C CA . HIS A 1 83 ? 16.483 -18.085 -6.802 1.00 88.69 83 HIS A CA 1
ATOM 640 C C . HIS A 1 83 ? 15.015 -17.755 -6.520 1.00 88.69 83 HIS A C 1
ATOM 642 O O . HIS A 1 83 ? 14.239 -18.651 -6.182 1.00 88.69 83 HIS A O 1
ATOM 648 N N . ILE A 1 84 ? 14.622 -16.495 -6.711 1.00 87.31 84 ILE A N 1
ATOM 649 C CA . ILE A 1 84 ? 13.236 -16.045 -6.566 1.00 87.31 84 ILE A CA 1
ATOM 650 C C . ILE A 1 84 ? 12.342 -16.745 -7.598 1.00 87.31 84 ILE A C 1
ATOM 652 O O . ILE A 1 84 ? 11.317 -17.308 -7.224 1.00 87.31 84 ILE A O 1
ATOM 656 N N . ARG A 1 85 ? 12.763 -16.802 -8.870 1.00 86.19 85 ARG A N 1
ATOM 657 C CA . ARG A 1 85 ? 12.039 -17.527 -9.933 1.00 86.19 85 ARG A CA 1
ATOM 658 C C . ARG A 1 85 ? 11.843 -19.008 -9.624 1.00 86.19 85 ARG A C 1
ATOM 660 O O . ARG A 1 85 ? 10.778 -19.533 -9.891 1.00 86.19 85 ARG A O 1
ATOM 667 N N . ASN A 1 86 ? 12.844 -19.668 -9.047 1.00 90.00 86 ASN A N 1
ATOM 668 C CA . ASN A 1 86 ? 12.741 -21.087 -8.696 1.00 90.00 86 ASN A CA 1
ATOM 669 C C . ASN A 1 86 ? 11.829 -21.344 -7.484 1.00 90.00 86 ASN A C 1
ATOM 671 O O . ASN A 1 86 ? 11.381 -22.471 -7.288 1.00 90.00 86 ASN A O 1
ATOM 675 N N . SER A 1 87 ? 11.618 -20.328 -6.642 1.00 90.00 87 SER A N 1
ATOM 676 C CA . SER A 1 87 ? 10.838 -20.440 -5.402 1.00 90.00 87 SER A CA 1
ATOM 677 C C . SER A 1 87 ? 9.387 -19.987 -5.572 1.00 90.00 87 SER A C 1
ATOM 679 O O . SER A 1 87 ? 8.519 -20.425 -4.819 1.00 90.00 87 SER A O 1
ATOM 681 N N . LEU A 1 88 ? 9.125 -19.093 -6.528 1.00 86.25 88 LEU A N 1
ATOM 682 C CA . LEU A 1 88 ? 7.792 -18.586 -6.837 1.00 86.25 88 LEU A CA 1
ATOM 683 C C . LEU A 1 88 ? 7.107 -19.435 -7.916 1.00 86.25 88 LEU A C 1
ATOM 685 O O . LEU A 1 88 ? 7.778 -20.011 -8.769 1.00 86.25 88 LEU A O 1
ATOM 689 N N . PRO A 1 89 ? 5.766 -19.508 -7.905 1.00 87.88 89 PRO A N 1
ATOM 690 C CA . PRO A 1 89 ? 5.025 -20.148 -8.981 1.00 87.88 89 PRO A CA 1
ATOM 691 C C . PRO A 1 89 ? 5.134 -19.338 -10.281 1.00 87.88 89 PRO A C 1
ATOM 693 O O . PRO A 1 89 ? 5.140 -18.106 -10.254 1.00 87.88 89 PRO A O 1
ATOM 696 N N . ASP A 1 90 ? 5.105 -20.031 -11.424 1.00 83.25 90 ASP A N 1
ATOM 697 C CA . ASP A 1 90 ? 5.222 -19.442 -12.774 1.00 83.25 90 ASP A CA 1
ATOM 698 C C . ASP A 1 90 ? 4.131 -18.406 -13.109 1.00 83.25 90 ASP A C 1
ATOM 700 O O . ASP A 1 90 ? 4.223 -17.673 -14.093 1.00 83.25 90 ASP A O 1
ATOM 704 N N . THR A 1 91 ? 3.075 -18.339 -12.298 1.00 88.44 91 THR A N 1
ATOM 705 C CA . THR A 1 91 ? 2.000 -17.351 -12.426 1.00 88.44 91 THR A CA 1
ATOM 706 C C . THR A 1 91 ? 2.441 -15.937 -12.061 1.00 88.44 91 THR A C 1
ATOM 708 O O . THR A 1 91 ? 1.804 -14.985 -12.511 1.00 88.44 91 THR A O 1
ATOM 711 N N . VAL A 1 92 ? 3.482 -15.793 -11.234 1.00 88.88 92 VAL A N 1
ATOM 712 C CA . VAL A 1 92 ? 3.946 -14.498 -10.727 1.00 88.88 92 VAL A CA 1
ATOM 713 C C . VAL A 1 92 ? 4.981 -13.916 -11.681 1.00 88.88 92 VAL A C 1
ATOM 715 O O . VAL A 1 92 ? 6.064 -14.470 -11.869 1.00 88.88 92 VAL A O 1
ATOM 718 N N . GLN A 1 93 ? 4.669 -12.763 -12.270 1.00 89.00 93 GLN A N 1
ATOM 719 C CA . GLN A 1 93 ? 5.608 -12.063 -13.141 1.00 89.00 93 GLN A CA 1
ATOM 720 C C . GLN A 1 93 ? 6.627 -11.280 -12.314 1.00 89.00 93 GLN A C 1
ATOM 722 O O . GLN A 1 93 ? 6.268 -10.408 -11.529 1.00 89.00 93 GLN A O 1
ATOM 727 N N . ILE A 1 94 ? 7.913 -11.574 -12.506 1.00 89.75 94 ILE A N 1
ATOM 728 C CA . ILE A 1 94 ? 9.001 -10.872 -11.817 1.00 89.75 94 ILE A CA 1
ATOM 729 C C . ILE A 1 94 ? 9.634 -9.874 -12.777 1.00 89.75 94 ILE A C 1
ATOM 731 O O . ILE A 1 94 ? 10.158 -10.273 -13.826 1.00 89.75 94 ILE A O 1
ATOM 735 N N . ARG A 1 95 ? 9.642 -8.593 -12.402 1.00 89.69 95 ARG A N 1
ATOM 736 C CA . ARG A 1 95 ? 10.247 -7.526 -13.205 1.00 89.69 95 ARG A CA 1
ATOM 737 C C . ARG A 1 95 ? 11.179 -6.656 -12.372 1.00 89.69 95 ARG A C 1
ATOM 739 O O . ARG A 1 95 ? 10.892 -6.331 -11.224 1.00 89.69 95 ARG A O 1
ATOM 746 N N . ARG A 1 96 ? 12.312 -6.295 -12.977 1.00 89.31 96 ARG A N 1
ATOM 747 C CA . ARG A 1 96 ? 13.231 -5.295 -12.433 1.00 89.31 96 ARG A CA 1
ATOM 748 C C . ARG A 1 96 ? 12.754 -3.905 -12.815 1.00 89.31 96 ARG A C 1
ATOM 750 O O . ARG A 1 96 ? 12.406 -3.686 -13.974 1.00 89.31 96 ARG A O 1
ATOM 757 N N . VAL A 1 97 ? 12.781 -2.999 -11.849 1.00 86.69 97 VAL A N 1
ATOM 758 C CA . VAL A 1 97 ? 12.447 -1.586 -12.030 1.00 86.69 97 VAL A CA 1
ATOM 759 C C . VAL A 1 97 ? 13.627 -0.745 -11.556 1.00 86.69 97 VAL A C 1
ATOM 761 O O . VAL A 1 97 ? 14.213 -1.006 -10.500 1.00 86.69 97 VAL A O 1
ATOM 764 N N . GLU A 1 98 ? 14.003 0.242 -12.366 1.00 81.31 98 GLU A N 1
ATOM 765 C CA . GLU A 1 98 ? 14.932 1.292 -11.963 1.00 81.31 98 GLU A CA 1
ATOM 766 C C . GLU A 1 98 ? 14.107 2.460 -11.437 1.00 81.31 98 GLU A C 1
ATOM 768 O O . GLU A 1 98 ? 13.381 3.088 -12.193 1.00 81.31 98 GLU A O 1
ATOM 773 N N . GLU A 1 99 ? 14.223 2.733 -10.142 1.00 75.69 99 GLU A N 1
ATOM 774 C CA . GLU A 1 99 ? 13.580 3.877 -9.507 1.00 75.69 99 GLU A CA 1
ATOM 775 C C . GLU A 1 99 ? 14.647 4.685 -8.767 1.00 75.69 99 GLU A C 1
ATOM 777 O O . GLU A 1 99 ? 15.534 4.111 -8.123 1.00 75.69 99 GLU A O 1
ATOM 782 N N . ARG A 1 100 ? 14.603 6.015 -8.900 1.00 70.06 100 ARG A N 1
ATOM 783 C CA . ARG A 1 100 ? 15.662 6.914 -8.398 1.00 70.06 100 ARG A CA 1
ATOM 784 C C . ARG A 1 100 ? 15.271 7.661 -7.130 1.00 70.06 100 ARG A C 1
ATOM 786 O O . ARG A 1 100 ? 16.155 8.178 -6.450 1.00 70.06 100 ARG A O 1
ATOM 793 N N . LEU A 1 101 ? 13.979 7.711 -6.806 1.00 70.81 101 LEU A N 1
ATOM 794 C CA . LEU A 1 101 ? 13.462 8.468 -5.666 1.00 70.81 101 LEU A CA 1
ATOM 795 C C . LEU A 1 101 ? 13.694 7.751 -4.330 1.00 70.81 101 LEU A C 1
ATOM 797 O O . LEU A 1 101 ? 14.232 8.329 -3.385 1.00 70.81 101 LEU A O 1
ATOM 801 N N . SER A 1 102 ? 13.280 6.487 -4.229 1.00 74.75 102 SER A N 1
ATOM 802 C CA . SER A 1 102 ? 13.409 5.687 -3.009 1.00 74.75 102 SER A CA 1
ATOM 803 C C . SER A 1 102 ? 13.329 4.188 -3.305 1.00 74.75 102 SER A C 1
ATOM 805 O O . SER A 1 102 ? 13.187 3.761 -4.447 1.00 74.75 102 SER A O 1
ATOM 807 N N . ALA A 1 103 ? 13.409 3.375 -2.254 1.00 81.06 103 ALA A N 1
ATOM 808 C CA . ALA A 1 103 ? 13.175 1.940 -2.341 1.00 81.06 103 ALA A CA 1
ATOM 809 C C . ALA A 1 103 ? 11.698 1.656 -2.683 1.00 81.06 103 ALA A C 1
ATOM 811 O O . ALA A 1 103 ? 10.815 2.267 -2.082 1.00 81.06 103 ALA A O 1
ATOM 812 N N . LEU A 1 104 ? 11.428 0.726 -3.612 1.00 83.31 104 LEU A N 1
ATOM 813 C CA . LEU A 1 104 ? 10.083 0.504 -4.179 1.00 83.31 104 LEU A CA 1
ATOM 814 C C . LEU A 1 104 ? 9.004 0.238 -3.117 1.00 83.31 104 LEU A C 1
ATOM 816 O O . LEU A 1 104 ? 7.889 0.739 -3.244 1.00 83.31 104 LEU A O 1
ATOM 820 N N . GLY A 1 105 ? 9.346 -0.483 -2.047 1.00 83.81 105 GLY A N 1
ATOM 821 C CA . GLY A 1 105 ? 8.429 -0.783 -0.944 1.00 83.81 105 GLY A CA 1
ATOM 822 C C . GLY A 1 105 ? 8.104 0.414 -0.046 1.00 83.81 105 GLY A C 1
ATOM 823 O O . GLY A 1 105 ? 7.126 0.377 0.687 1.00 83.81 105 GLY A O 1
ATOM 824 N N . ASN A 1 106 ? 8.876 1.504 -0.106 1.00 88.44 106 ASN A N 1
ATOM 825 C CA . ASN A 1 106 ? 8.551 2.740 0.614 1.00 88.44 106 ASN A CA 1
ATOM 826 C C . ASN A 1 106 ? 7.672 3.686 -0.212 1.00 88.44 106 ASN A C 1
ATOM 828 O O . ASN A 1 106 ? 6.907 4.459 0.363 1.00 88.44 106 ASN A O 1
ATOM 832 N N . VAL A 1 107 ? 7.813 3.664 -1.539 1.00 87.75 107 VAL A N 1
ATOM 833 C CA . VAL A 1 107 ? 7.053 4.536 -2.452 1.00 87.75 107 VAL A CA 1
ATOM 834 C C . VAL A 1 107 ? 5.754 3.912 -2.943 1.00 87.75 107 VAL A C 1
ATOM 836 O O . VAL A 1 107 ? 4.914 4.651 -3.442 1.00 87.75 107 VAL A O 1
ATOM 839 N N . THR A 1 108 ? 5.571 2.596 -2.798 1.00 89.69 108 THR A N 1
ATOM 840 C CA . THR A 1 108 ? 4.383 1.891 -3.297 1.00 89.69 108 THR A CA 1
ATOM 841 C C . THR A 1 108 ? 3.769 0.988 -2.233 1.00 89.69 108 THR A C 1
ATOM 843 O O . THR A 1 108 ? 4.477 0.169 -1.649 1.00 89.69 108 THR A O 1
ATOM 846 N N . THR A 1 109 ? 2.447 1.057 -2.076 1.00 90.31 109 THR A N 1
ATOM 847 C CA . THR A 1 109 ? 1.638 0.060 -1.353 1.00 90.31 109 THR A CA 1
ATOM 848 C C . THR A 1 109 ? 0.611 -0.526 -2.313 1.00 90.31 109 THR A C 1
ATOM 850 O O . THR A 1 109 ? -0.022 0.219 -3.056 1.00 90.31 109 THR A O 1
ATOM 853 N N . CYS A 1 110 ? 0.412 -1.842 -2.307 1.00 90.19 110 CYS A N 1
ATOM 854 C CA . CYS A 1 110 ? -0.522 -2.504 -3.217 1.00 90.19 110 CYS A CA 1
ATOM 855 C C . CYS A 1 110 ? -1.395 -3.542 -2.511 1.00 90.19 110 CYS A C 1
ATOM 857 O O . CYS A 1 110 ? -0.933 -4.236 -1.606 1.00 90.19 110 CYS A O 1
ATOM 859 N N . ASN A 1 111 ? -2.624 -3.695 -3.003 1.00 90.94 111 ASN A N 1
ATOM 860 C CA . ASN A 1 111 ? -3.426 -4.904 -2.835 1.00 90.94 111 ASN A CA 1
ATOM 861 C C . ASN A 1 111 ? -3.551 -5.627 -4.197 1.00 90.94 111 ASN A C 1
ATOM 863 O O . ASN A 1 111 ? -2.757 -5.388 -5.112 1.00 90.94 111 ASN A O 1
ATOM 867 N N . ASP A 1 112 ? -4.517 -6.535 -4.344 1.00 89.88 112 ASP A N 1
ATOM 868 C CA . ASP A 1 112 ? -4.707 -7.277 -5.597 1.00 89.88 112 ASP A CA 1
ATOM 869 C C . ASP A 1 112 ? -5.467 -6.501 -6.690 1.00 89.88 112 ASP A C 1
ATOM 871 O O . ASP A 1 112 ? -5.541 -6.981 -7.820 1.00 89.88 112 ASP A O 1
ATOM 875 N N . TYR A 1 113 ? -6.021 -5.326 -6.378 1.00 89.75 113 TYR A N 1
ATOM 876 C CA . TYR A 1 113 ? -6.897 -4.540 -7.261 1.00 89.75 113 TYR A CA 1
ATOM 877 C C . TYR A 1 113 ? -6.379 -3.120 -7.537 1.00 89.75 113 TYR A C 1
ATOM 879 O O . TYR A 1 113 ? -6.536 -2.599 -8.638 1.00 89.75 113 TYR A O 1
ATOM 887 N N . VAL A 1 114 ? -5.749 -2.504 -6.542 1.00 92.69 114 VAL A N 1
ATOM 888 C CA . VAL A 1 114 ? -5.362 -1.101 -6.465 1.00 92.69 114 VAL A CA 1
ATOM 889 C C . VAL A 1 114 ? -3.971 -0.969 -5.835 1.00 92.69 114 VAL A C 1
ATOM 891 O O . VAL A 1 114 ? -3.618 -1.665 -4.877 1.00 92.69 114 VAL A O 1
ATOM 894 N N . ALA A 1 115 ? -3.180 -0.033 -6.346 1.00 92.56 115 ALA A N 1
ATOM 895 C CA . ALA A 1 115 ? -1.918 0.389 -5.765 1.00 92.56 115 ALA A CA 1
ATOM 896 C C . ALA A 1 115 ? -1.895 1.901 -5.532 1.00 92.56 115 ALA A C 1
ATOM 898 O O . ALA A 1 115 ? -2.334 2.682 -6.372 1.00 92.56 115 ALA A O 1
ATOM 899 N N . LEU A 1 116 ? -1.334 2.305 -4.396 1.00 91.88 116 LEU A N 1
ATOM 900 C CA . LEU A 1 116 ? -0.992 3.688 -4.101 1.00 91.88 116 LEU A CA 1
ATOM 901 C C . LEU A 1 116 ? 0.492 3.901 -4.360 1.00 91.88 116 LEU A C 1
ATOM 903 O O . LEU A 1 116 ? 1.324 3.117 -3.895 1.00 91.88 116 LEU A O 1
ATOM 907 N N . VAL A 1 117 ? 0.813 4.979 -5.065 1.00 92.50 117 VAL A N 1
ATOM 908 C CA . VAL A 1 117 ? 2.185 5.370 -5.386 1.00 92.50 117 VAL A CA 1
ATOM 909 C C . VAL A 1 117 ? 2.467 6.809 -4.990 1.00 92.50 117 VAL A C 1
ATOM 911 O O . VAL A 1 117 ? 1.569 7.646 -4.879 1.00 92.50 117 VAL A O 1
ATOM 914 N N . HIS A 1 118 ? 3.754 7.094 -4.831 1.00 91.19 118 HIS A N 1
ATOM 915 C CA . HIS A 1 118 ? 4.276 8.442 -4.668 1.00 91.19 118 HIS A CA 1
ATOM 916 C C . HIS A 1 118 ? 3.828 9.372 -5.820 1.00 91.19 118 HIS A C 1
ATOM 918 O O . HIS A 1 118 ? 3.901 8.975 -6.985 1.00 91.19 118 HIS A O 1
ATOM 924 N N . PRO A 1 119 ? 3.417 10.626 -5.542 1.00 89.06 119 PRO A N 1
ATOM 925 C CA . PRO A 1 119 ? 2.903 11.541 -6.567 1.00 89.06 119 PRO A CA 1
ATOM 926 C C . PRO A 1 119 ? 3.924 11.903 -7.655 1.00 89.06 119 PRO A C 1
ATOM 928 O O . PRO A 1 119 ? 3.561 11.992 -8.830 1.00 89.06 119 PRO A O 1
ATOM 931 N N . ASP A 1 120 ? 5.199 12.037 -7.280 1.00 89.81 120 ASP A N 1
ATOM 932 C CA . ASP A 1 120 ? 6.302 12.345 -8.207 1.00 89.81 120 ASP A CA 1
ATOM 933 C C . ASP A 1 120 ? 6.880 11.114 -8.930 1.00 89.81 120 ASP A C 1
ATOM 935 O O . ASP A 1 120 ? 7.968 11.196 -9.491 1.00 89.81 120 ASP A O 1
ATOM 939 N N . LEU A 1 121 ? 6.196 9.963 -8.909 1.00 87.44 121 LEU A N 1
ATOM 940 C CA . LEU A 1 121 ? 6.672 8.771 -9.611 1.00 87.44 121 LEU A CA 1
ATOM 941 C C . LEU A 1 121 ? 6.671 8.985 -11.136 1.00 87.44 121 LEU A C 1
ATOM 943 O O . LEU A 1 121 ? 5.715 9.530 -11.712 1.00 87.44 121 LEU A O 1
ATOM 947 N N . ASP A 1 122 ? 7.730 8.511 -11.795 1.00 89.44 122 ASP A N 1
ATOM 948 C CA . ASP A 1 122 ? 7.840 8.537 -13.250 1.00 89.44 122 ASP A CA 1
ATOM 949 C C . ASP A 1 122 ? 6.721 7.709 -13.895 1.00 89.44 122 ASP A C 1
ATOM 951 O O . ASP A 1 122 ? 6.375 6.610 -13.453 1.00 89.44 122 ASP A O 1
ATOM 955 N N . ARG A 1 123 ? 6.151 8.237 -14.983 1.00 88.94 123 ARG A N 1
ATOM 956 C CA . ARG A 1 123 ? 5.044 7.585 -15.700 1.00 88.94 123 ARG A CA 1
ATOM 957 C C . ARG A 1 123 ? 5.438 6.218 -16.267 1.00 88.94 123 ARG A C 1
ATOM 959 O O . ARG A 1 123 ? 4.614 5.314 -16.293 1.00 88.94 123 ARG A O 1
ATOM 966 N N . GLU A 1 124 ? 6.692 6.056 -16.683 1.00 89.81 124 GLU A N 1
ATOM 967 C CA . GLU A 1 124 ? 7.211 4.764 -17.144 1.00 89.81 124 GLU A CA 1
ATOM 968 C C . GLU A 1 124 ? 7.159 3.714 -16.023 1.00 89.81 124 GLU A C 1
ATOM 970 O O . GLU A 1 124 ? 6.699 2.594 -16.242 1.00 89.81 124 GLU A O 1
ATOM 975 N N . THR A 1 125 ? 7.560 4.083 -14.801 1.00 88.00 125 THR A N 1
ATOM 976 C CA . THR A 1 125 ? 7.491 3.192 -13.637 1.00 88.00 125 THR A CA 1
ATOM 977 C C . THR A 1 125 ? 6.047 2.849 -13.275 1.00 88.00 125 THR A C 1
ATOM 979 O O . THR A 1 125 ? 5.747 1.694 -12.970 1.00 88.00 125 THR A O 1
ATOM 982 N N . GLU A 1 126 ? 5.142 3.826 -13.341 1.00 90.31 126 GLU A N 1
ATOM 983 C CA . GLU A 1 126 ? 3.707 3.628 -13.110 1.00 90.31 126 GLU A CA 1
ATOM 984 C C . GLU A 1 126 ? 3.084 2.639 -14.109 1.00 90.31 126 GLU A C 1
ATOM 986 O O . GLU A 1 126 ? 2.361 1.729 -13.702 1.00 90.31 126 GLU A O 1
ATOM 991 N N . GLU A 1 127 ? 3.409 2.757 -15.399 1.00 91.44 127 GLU A N 1
ATOM 992 C CA . GLU A 1 127 ? 2.935 1.833 -16.437 1.00 91.44 127 GLU A CA 1
ATOM 993 C C . GLU A 1 127 ? 3.470 0.408 -16.198 1.00 91.44 127 GLU A C 1
ATOM 995 O O . GLU A 1 127 ? 2.720 -0.566 -16.278 1.00 91.44 127 GLU A O 1
ATOM 1000 N N . ILE A 1 128 ? 4.739 0.270 -15.792 1.00 91.44 128 ILE A N 1
ATOM 1001 C CA . ILE A 1 128 ? 5.319 -1.035 -15.433 1.00 91.44 128 ILE A CA 1
ATOM 1002 C C . ILE A 1 128 ? 4.620 -1.646 -14.209 1.00 91.44 128 ILE A C 1
ATOM 1004 O O . ILE A 1 128 ? 4.376 -2.855 -14.182 1.00 91.44 128 ILE A O 1
ATOM 1008 N N . LEU A 1 129 ? 4.313 -0.835 -13.195 1.00 91.25 129 LEU A N 1
ATOM 1009 C CA . LEU A 1 129 ? 3.577 -1.254 -12.001 1.00 91.25 129 LEU A CA 1
ATOM 1010 C C . LEU A 1 129 ? 2.189 -1.784 -12.364 1.00 91.25 129 LEU A C 1
ATOM 1012 O O . LEU A 1 129 ? 1.841 -2.897 -11.959 1.00 91.25 129 LEU A O 1
ATOM 1016 N N . ALA A 1 130 ? 1.439 -1.017 -13.155 1.00 92.75 130 ALA A N 1
ATOM 1017 C CA . ALA A 1 130 ? 0.099 -1.381 -13.598 1.00 92.75 130 ALA A CA 1
ATOM 1018 C C . ALA A 1 130 ? 0.105 -2.693 -14.400 1.00 92.75 130 ALA A C 1
ATOM 1020 O O . ALA A 1 130 ? -0.703 -3.583 -14.132 1.00 92.75 130 ALA A O 1
ATOM 1021 N N . ASP A 1 131 ? 1.063 -2.867 -15.315 1.00 91.69 131 ASP A N 1
ATOM 1022 C CA . ASP A 1 131 ? 1.167 -4.062 -16.158 1.00 91.69 131 ASP A CA 1
ATOM 1023 C C . ASP A 1 131 ? 1.547 -5.325 -15.370 1.00 91.69 131 ASP A C 1
ATOM 1025 O O . ASP A 1 131 ? 0.973 -6.399 -15.578 1.00 91.69 131 ASP A O 1
ATOM 1029 N N . VAL A 1 132 ? 2.533 -5.220 -14.470 1.00 91.56 132 VAL A N 1
ATOM 1030 C CA . VAL A 1 132 ? 3.070 -6.376 -13.732 1.00 91.56 132 VAL A CA 1
ATOM 1031 C C . VAL A 1 132 ? 2.119 -6.819 -12.627 1.00 91.56 132 VAL A C 1
ATOM 1033 O O . VAL A 1 132 ? 1.875 -8.017 -12.466 1.00 91.56 132 VAL A O 1
ATOM 1036 N N . LEU A 1 133 ? 1.586 -5.865 -11.862 1.00 89.94 133 LEU A N 1
ATOM 1037 C CA . LEU A 1 133 ? 0.686 -6.155 -10.749 1.00 89.94 133 LEU A CA 1
ATOM 1038 C C . LEU A 1 133 ? -0.760 -6.354 -11.222 1.00 89.94 133 LEU A C 1
ATOM 1040 O O . LEU A 1 133 ? -1.523 -7.025 -10.531 1.00 89.94 133 LEU A O 1
ATOM 1044 N N . LYS A 1 134 ? -1.134 -5.852 -12.407 1.00 91.62 134 LYS A N 1
ATOM 1045 C CA . LYS A 1 134 ? -2.513 -5.869 -12.932 1.00 91.62 134 LYS A CA 1
ATOM 1046 C C . LYS A 1 134 ? -3.496 -5.148 -12.011 1.00 91.62 134 LYS A C 1
ATOM 1048 O O . LYS A 1 134 ? -4.588 -5.647 -11.7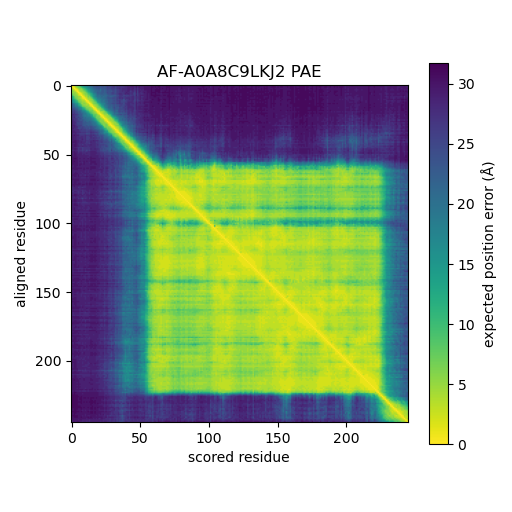51 1.00 91.62 134 LYS A O 1
ATOM 1053 N N . VAL A 1 135 ? -3.076 -3.992 -11.512 1.00 92.69 135 VAL A N 1
ATOM 1054 C CA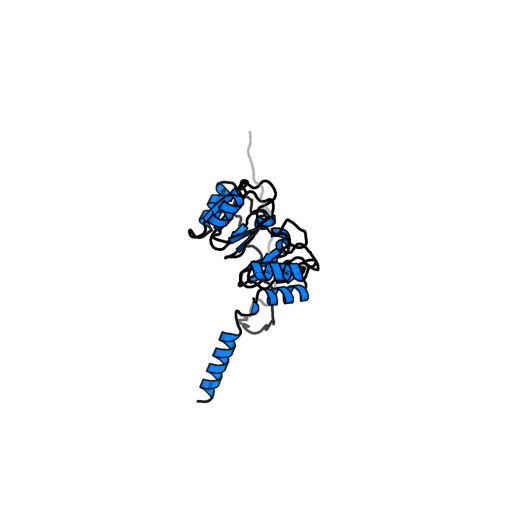 . VAL A 1 135 ? -3.837 -3.156 -10.577 1.00 92.69 135 VAL A CA 1
ATOM 1055 C C . VAL A 1 135 ? -3.949 -1.739 -11.106 1.00 92.69 135 VAL A C 1
ATOM 1057 O O . VAL A 1 135 ? -3.097 -1.285 -11.872 1.00 92.69 135 VAL A O 1
ATOM 1060 N N . GLU A 1 136 ? -4.983 -1.033 -10.669 1.00 91.62 136 GLU A N 1
ATOM 1061 C CA . GLU A 1 136 ? -5.106 0.400 -10.919 1.00 91.62 136 GLU A CA 1
ATOM 1062 C C . GLU A 1 136 ? -4.153 1.162 -10.000 1.00 91.62 136 GLU A C 1
ATOM 1064 O O . GLU A 1 136 ? -4.114 0.923 -8.793 1.00 91.62 136 GLU A O 1
ATOM 1069 N N . VAL A 1 137 ? -3.355 2.062 -10.569 1.00 92.62 137 VAL A N 1
ATOM 1070 C CA . VAL A 1 137 ? -2.367 2.837 -9.818 1.00 92.62 137 VAL A CA 1
ATOM 1071 C C . VAL A 1 137 ? -2.911 4.240 -9.569 1.00 92.62 137 VAL A C 1
ATOM 1073 O O . VAL A 1 137 ? -3.327 4.922 -10.503 1.00 92.62 137 VAL A O 1
ATOM 1076 N N . PHE A 1 138 ? -2.890 4.679 -8.312 1.00 92.44 138 PHE A N 1
ATOM 1077 C CA . PHE A 1 138 ? -3.281 6.028 -7.915 1.00 92.44 138 PHE A CA 1
ATOM 1078 C C . PHE A 1 138 ? -2.134 6.745 -7.214 1.00 92.44 138 PHE A C 1
ATOM 1080 O O . PHE A 1 138 ? -1.503 6.228 -6.291 1.00 92.44 138 PHE A O 1
ATOM 1087 N N . ARG A 1 139 ? -1.897 7.980 -7.644 1.00 91.62 139 ARG A N 1
ATOM 1088 C CA . ARG A 1 139 ? -0.945 8.902 -7.029 1.00 91.62 139 ARG A CA 1
ATOM 1089 C C . ARG A 1 139 ? -1.631 9.602 -5.868 1.00 91.62 139 ARG A C 1
ATOM 1091 O O . ARG A 1 139 ? -2.553 10.378 -6.103 1.00 91.62 139 ARG A O 1
ATOM 1098 N N . GLN A 1 140 ? -1.193 9.326 -4.644 1.00 90.12 140 GLN A N 1
ATOM 1099 C CA . GLN A 1 140 ? -1.797 9.930 -3.459 1.00 90.12 140 GLN A CA 1
ATOM 1100 C C . GLN A 1 140 ? -0.779 10.108 -2.332 1.00 90.12 140 GLN A C 1
ATOM 1102 O O . GLN A 1 140 ? 0.276 9.474 -2.327 1.00 90.12 140 GLN A O 1
ATOM 1107 N N . THR A 1 141 ? -1.086 10.979 -1.376 1.00 89.50 141 THR A N 1
ATOM 1108 C CA . THR A 1 141 ? -0.302 11.172 -0.148 1.00 89.50 141 THR A CA 1
ATOM 1109 C C . THR A 1 141 ? -1.108 10.740 1.077 1.00 89.50 141 THR A C 1
ATOM 1111 O O . THR A 1 141 ? -2.335 10.726 1.062 1.00 89.50 141 THR A O 1
ATOM 1114 N N . VAL A 1 142 ? -0.422 10.341 2.152 1.00 86.19 142 VAL A N 1
ATOM 1115 C CA . VAL A 1 142 ? -1.068 9.937 3.413 1.00 86.19 142 VAL A CA 1
ATOM 1116 C C . VAL A 1 142 ? -0.539 10.829 4.527 1.00 86.19 142 VAL A C 1
ATOM 1118 O O . VAL A 1 142 ? 0.656 10.790 4.809 1.00 86.19 142 VAL A O 1
ATOM 1121 N N . ALA A 1 143 ? -1.418 11.610 5.164 1.00 84.44 143 ALA A N 1
ATOM 1122 C CA . ALA A 1 143 ? -1.066 12.557 6.231 1.00 84.44 143 ALA A CA 1
ATOM 1123 C C . ALA A 1 143 ? 0.076 13.520 5.841 1.00 84.44 143 ALA A C 1
ATOM 1125 O O . ALA A 1 143 ? 1.070 13.619 6.559 1.00 84.44 143 ALA A O 1
ATOM 1126 N N . ASP A 1 144 ? -0.043 14.163 4.673 1.00 84.50 144 ASP A N 1
ATOM 1127 C CA . ASP A 1 144 ? 0.974 15.041 4.058 1.00 84.50 144 ASP A CA 1
ATOM 1128 C C . ASP A 1 144 ? 2.322 14.367 3.743 1.00 84.50 144 ASP A C 1
ATOM 1130 O O . ASP A 1 144 ? 3.283 15.014 3.319 1.00 84.50 144 ASP A O 1
ATOM 1134 N N . GLN A 1 145 ? 2.387 13.043 3.885 1.00 86.12 145 GLN A N 1
ATOM 1135 C CA . GLN A 1 145 ? 3.587 12.260 3.669 1.00 86.12 145 GLN A CA 1
ATOM 1136 C C . GLN A 1 145 ? 3.552 11.577 2.305 1.00 86.12 145 GLN A C 1
ATOM 1138 O O . GLN A 1 145 ? 2.593 10.900 1.927 1.00 86.12 145 GLN A O 1
ATOM 1143 N N . VAL A 1 146 ? 4.653 11.728 1.573 1.00 88.19 146 VAL A N 1
ATOM 1144 C CA . VAL A 1 146 ? 4.792 11.213 0.206 1.00 88.19 146 VAL A CA 1
ATOM 1145 C C . VAL A 1 146 ? 5.141 9.719 0.144 1.00 88.19 146 VAL A C 1
ATOM 1147 O O . VAL A 1 146 ? 4.927 9.060 -0.870 1.00 88.19 146 VAL A O 1
ATOM 1150 N N . LEU A 1 147 ? 5.672 9.153 1.234 1.00 89.12 147 LEU A N 1
ATOM 1151 C CA . LEU A 1 147 ? 6.098 7.750 1.316 1.00 89.12 147 LEU A CA 1
ATOM 1152 C C . LEU A 1 147 ? 4.946 6.834 1.744 1.00 89.12 147 LEU A C 1
ATOM 1154 O O . LEU A 1 147 ? 4.946 6.289 2.851 1.00 89.12 147 LEU A O 1
ATOM 1158 N N . VAL A 1 148 ? 3.965 6.653 0.864 1.00 89.50 148 VAL A N 1
ATOM 1159 C CA . VAL A 1 148 ? 2.760 5.849 1.140 1.00 89.50 148 VAL A CA 1
ATOM 1160 C C . VAL A 1 148 ? 3.086 4.424 1.611 1.00 89.50 148 VAL A C 1
ATOM 1162 O O . VAL A 1 148 ? 2.494 3.956 2.581 1.00 89.50 148 VAL A O 1
ATOM 1165 N N . GLY A 1 149 ? 4.125 3.806 1.038 1.00 87.25 149 GLY A N 1
ATOM 1166 C CA . GLY A 1 149 ? 4.645 2.478 1.388 1.00 87.25 149 GLY A CA 1
ATOM 1167 C C . GLY A 1 149 ? 5.144 2.336 2.818 1.00 87.25 149 GLY A C 1
ATOM 1168 O O . GLY A 1 149 ? 5.153 1.242 3.363 1.00 87.25 149 GLY A O 1
ATOM 1169 N N . SER A 1 150 ? 5.552 3.431 3.462 1.00 88.81 150 SER A N 1
ATOM 1170 C CA . SER A 1 150 ? 6.028 3.407 4.853 1.00 88.81 150 SER A CA 1
ATOM 1171 C C . SER A 1 150 ? 4.909 3.617 5.875 1.00 88.81 150 SER A C 1
ATOM 1173 O O . SER A 1 150 ? 4.958 3.065 6.980 1.00 88.81 150 SER A O 1
ATOM 1175 N N . TYR A 1 151 ? 3.916 4.428 5.511 1.00 90.62 151 TYR A N 1
ATOM 1176 C CA . TYR A 1 151 ? 2.900 4.959 6.423 1.00 90.62 151 TYR A CA 1
ATOM 1177 C C . TYR A 1 151 ? 1.512 4.347 6.232 1.00 90.62 151 TYR A C 1
ATOM 1179 O O . TYR A 1 151 ? 0.618 4.609 7.036 1.00 90.62 151 TYR A O 1
ATOM 1187 N N . CYS A 1 152 ? 1.323 3.531 5.199 1.00 90.56 152 CYS A N 1
ATOM 1188 C CA . CYS A 1 152 ? 0.073 2.847 4.923 1.00 90.56 152 CYS A CA 1
ATOM 1189 C C . CYS A 1 152 ? 0.332 1.382 4.578 1.00 90.56 152 CYS A C 1
ATOM 1191 O O . CYS A 1 152 ? 1.193 1.055 3.761 1.00 90.56 152 CYS A O 1
ATOM 1193 N N . VAL A 1 153 ? -0.450 0.503 5.199 1.00 90.69 153 VAL A N 1
ATOM 1194 C CA . VAL A 1 153 ? -0.481 -0.926 4.892 1.00 90.69 153 VAL A CA 1
ATOM 1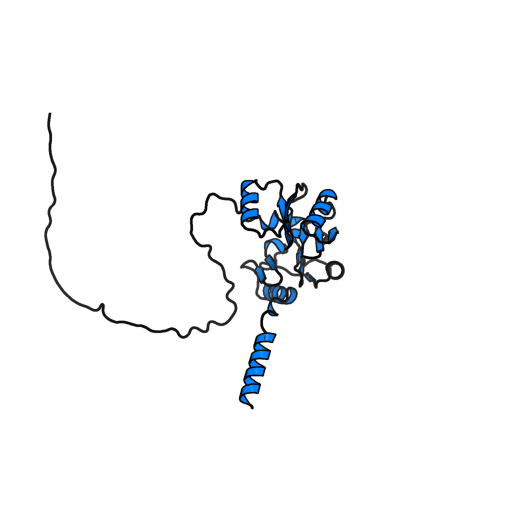195 C C . VAL A 1 153 ? -1.933 -1.327 4.737 1.00 90.69 153 VAL A C 1
ATOM 1197 O O . VAL A 1 153 ? -2.726 -1.153 5.660 1.00 90.69 153 VAL A O 1
ATOM 1200 N N . PHE A 1 154 ? -2.288 -1.891 3.591 1.00 91.62 154 PHE A N 1
ATOM 1201 C CA . PHE A 1 154 ? -3.641 -2.364 3.339 1.00 91.62 154 PHE A CA 1
ATOM 1202 C C . PHE A 1 154 ? -3.637 -3.726 2.651 1.00 91.62 154 PHE A C 1
ATOM 1204 O O . PHE A 1 154 ? -2.650 -4.149 2.057 1.00 91.62 154 PHE A O 1
ATOM 1211 N N . SER A 1 155 ? -4.757 -4.420 2.800 1.00 90.69 155 SER A N 1
ATOM 1212 C CA . SER A 1 155 ? -5.073 -5.723 2.211 1.00 90.69 155 SER A CA 1
ATOM 1213 C C . SER A 1 155 ? -6.365 -5.602 1.396 1.00 90.69 155 SER A C 1
ATOM 1215 O O . SER A 1 155 ? -6.899 -4.501 1.239 1.00 90.69 155 SER A O 1
ATOM 1217 N N . ASN A 1 156 ? -6.919 -6.722 0.928 1.00 90.25 156 ASN A N 1
ATOM 1218 C CA . ASN A 1 156 ? -8.223 -6.711 0.267 1.00 90.25 156 ASN A CA 1
ATOM 1219 C C . ASN A 1 156 ? -9.392 -6.516 1.256 1.00 90.25 156 ASN A C 1
ATOM 1221 O O . ASN A 1 156 ? -10.497 -6.187 0.836 1.00 90.25 156 ASN A O 1
ATOM 1225 N N . GLN A 1 157 ? -9.175 -6.735 2.559 1.00 88.56 157 GLN A N 1
ATOM 1226 C CA . GLN A 1 157 ? -10.234 -6.679 3.581 1.00 88.56 157 GLN A CA 1
ATOM 1227 C C . GLN A 1 157 ? -10.312 -5.344 4.324 1.00 88.56 157 GLN A C 1
ATOM 1229 O O . GLN A 1 157 ? -11.376 -4.976 4.825 1.00 88.56 157 GLN A O 1
ATOM 1234 N N . GLY A 1 158 ? -9.191 -4.636 4.412 1.00 91.75 158 GLY A N 1
ATOM 1235 C CA . GLY A 1 158 ? -9.050 -3.408 5.186 1.00 91.75 158 GLY A CA 1
ATOM 1236 C C . GLY A 1 158 ? -7.615 -2.902 5.175 1.00 91.75 158 GLY A C 1
ATOM 1237 O O . GLY A 1 158 ? -6.721 -3.565 4.634 1.00 91.75 158 GLY A O 1
ATOM 1238 N N . GLY A 1 159 ? -7.389 -1.740 5.781 1.00 92.19 159 GLY A N 1
ATOM 1239 C CA . GLY A 1 159 ? -6.062 -1.145 5.877 1.00 92.19 159 GLY A CA 1
ATOM 1240 C C . GLY A 1 159 ? -5.859 -0.249 7.089 1.00 92.19 159 GLY A C 1
ATOM 1241 O O . GLY A 1 159 ? -6.800 0.271 7.687 1.00 92.19 159 GLY A O 1
ATOM 1242 N N . LEU A 1 160 ? -4.590 -0.077 7.443 1.00 92.50 160 LEU A N 1
ATOM 1243 C CA . LEU A 1 160 ? -4.141 0.790 8.515 1.00 92.50 160 LEU A CA 1
ATOM 1244 C C . LEU A 1 160 ? -3.348 1.960 7.929 1.00 92.50 160 LEU A C 1
ATOM 1246 O O . LEU A 1 160 ? -2.454 1.775 7.096 1.00 92.50 160 LEU A O 1
ATOM 1250 N N . VAL A 1 161 ? -3.675 3.163 8.387 1.00 93.31 161 VAL A N 1
ATOM 1251 C CA . VAL A 1 161 ? -3.004 4.406 7.998 1.00 93.31 161 VAL A CA 1
ATOM 1252 C C . VAL A 1 161 ? -2.404 5.100 9.209 1.00 93.31 161 VAL A C 1
ATOM 1254 O O . VAL A 1 161 ? -2.749 4.812 10.358 1.00 93.31 161 VAL A O 1
ATOM 1257 N N . HIS A 1 162 ? -1.498 6.030 8.929 1.00 91.56 162 HIS A N 1
ATOM 1258 C CA . HIS A 1 162 ? -0.843 6.863 9.923 1.00 91.56 162 HIS A CA 1
ATOM 1259 C C . HIS A 1 162 ? -1.841 7.479 10.935 1.00 91.56 162 HIS A C 1
ATOM 1261 O O . HIS A 1 162 ? -2.911 7.948 10.546 1.00 91.56 162 HIS A O 1
ATOM 1267 N N . PRO A 1 163 ? -1.513 7.539 12.241 1.00 89.62 163 PRO A N 1
ATOM 1268 C CA . PRO A 1 163 ? -2.442 8.004 13.275 1.00 89.62 163 PRO A CA 1
ATOM 1269 C C . PRO A 1 163 ? -2.836 9.483 13.156 1.00 89.62 163 PRO A C 1
ATOM 1271 O O . PRO A 1 163 ? -3.854 9.884 13.711 1.00 89.62 163 PRO A O 1
ATOM 1274 N N . LYS A 1 164 ? -2.029 10.308 12.473 1.00 89.81 164 LYS A N 1
ATOM 1275 C CA . LYS A 1 164 ? -2.319 11.741 12.266 1.00 89.81 164 LYS A CA 1
ATOM 1276 C C . LYS A 1 164 ? -3.120 12.026 10.992 1.00 89.81 164 LYS A C 1
ATOM 1278 O O . LYS A 1 164 ? -3.328 13.193 10.685 1.00 89.81 164 LYS A O 1
ATOM 1283 N N . THR A 1 165 ? -3.523 11.002 10.240 1.00 89.31 165 THR A N 1
ATOM 1284 C CA . THR A 1 165 ? -4.360 11.189 9.049 1.00 89.31 165 THR A CA 1
ATOM 1285 C C . THR A 1 165 ? -5.711 11.770 9.461 1.00 89.31 165 THR A C 1
ATOM 1287 O O . THR A 1 165 ? -6.319 11.293 10.425 1.00 89.31 165 THR A O 1
ATOM 1290 N N . SER A 1 166 ? -6.188 12.795 8.754 1.00 92.19 166 SER A N 1
ATOM 1291 C CA . SER A 1 166 ? -7.499 13.378 9.040 1.00 92.19 166 SER A CA 1
ATOM 1292 C C . SER A 1 166 ? -8.618 12.368 8.744 1.00 92.19 166 SER A C 1
ATOM 1294 O O . SER A 1 166 ? -8.409 11.367 8.056 1.00 92.19 166 SER A O 1
ATOM 1296 N N . ILE A 1 167 ? -9.807 12.584 9.311 1.00 91.50 167 ILE A N 1
ATOM 1297 C CA . ILE A 1 167 ? -10.965 11.717 9.031 1.00 91.50 167 ILE A CA 1
ATOM 1298 C C . ILE A 1 167 ? -11.415 11.902 7.573 1.00 91.50 167 ILE A C 1
ATOM 1300 O O . ILE A 1 167 ? -11.792 10.934 6.926 1.00 91.50 167 ILE A O 1
ATOM 1304 N N . GLU A 1 168 ? -11.293 13.120 7.039 1.00 91.81 168 GLU A N 1
ATOM 1305 C CA . GLU A 1 168 ? -11.621 13.441 5.645 1.00 91.81 168 GLU A CA 1
ATOM 1306 C C . GLU A 1 168 ? -10.723 12.661 4.669 1.00 91.81 168 GLU A C 1
ATOM 1308 O O . GLU A 1 168 ? -11.238 11.979 3.784 1.00 91.81 168 GLU A O 1
ATOM 1313 N N . ASP A 1 169 ? -9.403 12.652 4.895 1.00 90.88 169 ASP A N 1
ATOM 1314 C CA . ASP A 1 169 ? -8.463 11.891 4.055 1.00 90.88 169 ASP A CA 1
ATOM 1315 C C . ASP A 1 169 ? -8.682 10.376 4.186 1.00 90.88 169 ASP A C 1
ATOM 1317 O O . ASP A 1 169 ? -8.516 9.626 3.224 1.00 90.88 169 ASP A O 1
ATOM 1321 N N . GLN A 1 170 ? -9.047 9.899 5.384 1.00 91.75 170 GLN A N 1
ATOM 1322 C CA . GLN A 1 170 ? -9.387 8.489 5.601 1.00 91.75 170 GLN A CA 1
ATOM 1323 C C . GLN A 1 170 ? -10.606 8.076 4.775 1.00 91.75 170 GLN A C 1
ATOM 1325 O O . GLN A 1 170 ? -10.575 7.016 4.148 1.00 91.75 170 GLN A O 1
ATOM 1330 N N . ASP A 1 171 ? -11.650 8.904 4.744 1.00 91.69 171 ASP A N 1
ATOM 1331 C CA . ASP A 1 171 ? -12.870 8.638 3.981 1.00 91.69 171 ASP A CA 1
ATOM 1332 C C . ASP A 1 171 ? -12.629 8.724 2.464 1.00 91.69 171 ASP A C 1
ATOM 1334 O O . ASP A 1 171 ? -13.158 7.900 1.707 1.00 91.69 171 ASP A O 1
ATOM 1338 N N . GLU A 1 172 ? -11.787 9.657 2.008 1.00 91.38 172 GLU A N 1
ATOM 1339 C CA . GLU A 1 172 ? -11.362 9.751 0.606 1.00 91.38 172 GLU A CA 1
ATOM 1340 C C . GLU A 1 172 ? -10.583 8.499 0.176 1.00 91.38 172 GLU A C 1
ATOM 1342 O O . GLU A 1 172 ? -10.939 7.846 -0.809 1.00 91.38 172 GLU A O 1
ATOM 1347 N N . LEU A 1 173 ? -9.565 8.110 0.950 1.00 91.06 173 LEU A N 1
ATOM 1348 C CA . LEU A 1 173 ? -8.757 6.919 0.681 1.00 91.06 173 LEU A CA 1
ATOM 1349 C C . LEU A 1 173 ? -9.586 5.631 0.756 1.00 91.06 173 LEU A C 1
ATOM 1351 O O . LEU A 1 173 ? -9.391 4.727 -0.053 1.00 91.06 173 LEU A O 1
ATOM 1355 N N . SER A 1 174 ? -10.525 5.546 1.698 1.00 91.75 174 SER A N 1
ATOM 1356 C CA . SER A 1 174 ? -11.452 4.417 1.839 1.00 91.75 174 SER A CA 1
ATOM 1357 C C . SER A 1 174 ? -12.374 4.302 0.622 1.00 91.75 174 SER A C 1
ATOM 1359 O O . SER A 1 174 ? -12.589 3.207 0.099 1.00 91.75 174 SER A O 1
ATOM 1361 N N . SER A 1 175 ? -12.859 5.435 0.104 1.00 91.25 175 SER A N 1
ATOM 1362 C CA . SER A 1 175 ? -13.688 5.481 -1.107 1.00 91.25 175 SER A CA 1
ATOM 1363 C C . SER A 1 175 ? -12.904 5.088 -2.361 1.00 91.25 175 SER A C 1
ATOM 1365 O O . SER A 1 175 ? -13.443 4.400 -3.229 1.00 91.25 175 SER A O 1
ATOM 1367 N N . LEU A 1 176 ? -11.633 5.492 -2.443 1.00 90.31 176 LEU A N 1
ATOM 1368 C CA . LEU A 1 176 ? -10.737 5.172 -3.554 1.00 90.31 176 LEU A CA 1
ATOM 1369 C C . LEU A 1 176 ? -10.324 3.695 -3.547 1.00 90.31 176 LEU A C 1
ATOM 1371 O O . LEU A 1 176 ? -10.423 3.024 -4.570 1.00 90.31 176 LEU A O 1
ATOM 1375 N N . LEU A 1 177 ? -9.893 3.170 -2.397 1.00 88.38 177 LEU A N 1
ATOM 1376 C CA . LEU A 1 177 ? -9.448 1.779 -2.268 1.00 88.38 177 LEU A CA 1
ATOM 1377 C C . LEU A 1 177 ? -10.607 0.780 -2.136 1.00 88.38 177 LEU A C 1
ATOM 1379 O O . LEU A 1 177 ? -10.380 -0.423 -2.247 1.00 88.38 177 LEU A O 1
ATOM 1383 N N . GLN A 1 178 ? -11.826 1.260 -1.874 1.00 89.50 178 GLN A N 1
ATOM 1384 C CA . GLN A 1 178 ? -13.019 0.454 -1.581 1.00 89.50 178 GLN A CA 1
ATOM 1385 C C . GLN A 1 178 ? -12.858 -0.495 -0.379 1.00 89.50 178 GLN A C 1
ATOM 1387 O O . GLN A 1 178 ? -13.583 -1.484 -0.255 1.00 89.50 178 GLN A O 1
ATOM 1392 N N . VAL A 1 179 ? -11.923 -0.195 0.528 1.00 90.56 179 VAL A N 1
ATOM 1393 C CA . VAL A 1 179 ? -11.660 -0.977 1.743 1.00 90.56 179 VAL A CA 1
ATOM 1394 C C . VAL A 1 179 ? -11.720 -0.074 2.972 1.00 90.56 179 VAL A C 1
ATOM 1396 O O . VAL A 1 179 ? -11.292 1.077 2.900 1.00 90.56 179 VAL A O 1
ATOM 1399 N N . PRO A 1 180 ? -12.209 -0.577 4.120 1.00 91.62 180 PRO A N 1
ATOM 1400 C CA . PRO A 1 180 ? -12.237 0.206 5.345 1.00 91.62 180 PRO A CA 1
ATOM 1401 C C . PRO A 1 180 ? -10.811 0.516 5.806 1.00 91.62 180 PRO A C 1
ATOM 1403 O O . PRO A 1 180 ? -9.993 -0.389 6.001 1.00 91.62 180 PRO A O 1
ATOM 1406 N N . LEU A 1 181 ? -10.531 1.800 6.010 1.00 92.12 181 LEU A N 1
ATOM 1407 C CA . LEU A 1 181 ? -9.270 2.282 6.557 1.00 92.12 181 LEU A CA 1
ATOM 1408 C C . LEU A 1 181 ? -9.466 2.788 7.977 1.00 92.12 181 LEU A C 1
ATOM 1410 O O . LEU A 1 181 ? -10.473 3.419 8.291 1.00 92.12 181 LEU A O 1
ATOM 1414 N N . VAL A 1 182 ? -8.484 2.518 8.831 1.00 92.50 182 VAL A N 1
ATOM 1415 C CA . VAL A 1 182 ? -8.459 3.022 10.204 1.00 92.50 182 VAL A CA 1
ATOM 1416 C C . VAL A 1 182 ? -7.082 3.590 10.512 1.00 92.50 182 VAL A C 1
ATOM 1418 O O . VAL A 1 182 ? -6.053 3.000 10.181 1.00 92.50 182 VAL A O 1
ATOM 1421 N N . ALA A 1 183 ? -7.056 4.743 11.168 1.00 92.75 183 ALA A N 1
ATOM 1422 C CA . ALA A 1 183 ? -5.835 5.314 11.711 1.00 92.75 183 ALA A CA 1
ATOM 1423 C C . ALA A 1 183 ? -5.378 4.556 12.969 1.00 92.75 183 ALA A C 1
ATOM 1425 O O . ALA A 1 183 ? -6.151 4.361 13.911 1.00 92.75 183 ALA A O 1
ATOM 1426 N N . GLY A 1 184 ? -4.111 4.142 13.012 1.00 90.62 184 GLY A N 1
ATOM 1427 C CA . GLY A 1 184 ? -3.568 3.418 14.161 1.00 90.62 184 GLY A CA 1
ATOM 1428 C C . GLY A 1 184 ? -2.048 3.370 14.201 1.00 90.62 184 GLY A C 1
ATOM 1429 O O . GLY A 1 184 ? -1.361 3.845 13.302 1.00 90.62 184 GLY A O 1
ATOM 1430 N N . THR A 1 185 ? -1.518 2.799 15.279 1.00 91.81 185 THR A N 1
ATOM 1431 C CA . THR A 1 185 ? -0.076 2.647 15.507 1.00 91.81 185 THR A CA 1
ATOM 1432 C C . THR A 1 185 ? 0.311 1.188 15.676 1.00 91.81 185 THR A C 1
ATOM 1434 O O . THR A 1 185 ? -0.527 0.319 15.922 1.00 91.81 185 THR A O 1
ATOM 1437 N N . VAL A 1 186 ? 1.608 0.927 15.555 1.00 90.50 186 VAL A N 1
ATOM 1438 C CA . VAL A 1 186 ? 2.225 -0.382 15.806 1.00 90.50 186 VAL A CA 1
ATOM 1439 C C . VAL A 1 186 ? 3.402 -0.234 16.751 1.00 90.50 186 VAL A C 1
ATOM 1441 O O . VAL A 1 186 ? 3.941 0.858 16.885 1.00 90.50 186 VAL A O 1
ATOM 1444 N N . ASN A 1 187 ? 3.865 -1.322 17.370 1.00 90.88 187 ASN A N 1
ATOM 1445 C CA . ASN A 1 187 ? 5.065 -1.307 18.216 1.00 90.88 187 ASN A CA 1
ATOM 1446 C C . ASN A 1 187 ? 5.052 -0.202 19.288 1.00 90.88 187 ASN A C 1
ATOM 1448 O O . ASN A 1 187 ? 6.026 0.543 19.422 1.00 90.88 187 ASN A O 1
ATOM 1452 N N . ARG A 1 188 ? 3.954 -0.092 20.052 1.00 89.31 188 ARG A N 1
ATOM 1453 C CA . ARG A 1 188 ? 3.832 0.843 21.182 1.00 89.31 188 ARG A CA 1
ATOM 1454 C C . ARG A 1 188 ? 3.880 2.315 20.747 1.00 89.31 188 ARG A C 1
ATOM 1456 O O . ARG A 1 188 ? 4.580 3.126 21.355 1.00 89.31 188 ARG A O 1
ATOM 1463 N N . GLY A 1 189 ? 3.101 2.666 19.723 1.00 87.00 189 GLY A N 1
ATOM 1464 C CA . GLY A 1 189 ? 2.959 4.053 19.263 1.00 87.00 189 GLY A CA 1
ATOM 1465 C C . GLY A 1 189 ? 3.889 4.465 18.118 1.00 87.00 189 GLY A C 1
ATOM 1466 O O . GLY A 1 189 ? 4.088 5.656 17.898 1.00 87.00 189 GLY A O 1
ATOM 1467 N N . SER A 1 190 ? 4.474 3.515 17.388 1.00 89.06 190 SER A N 1
ATOM 1468 C CA . SER A 1 190 ? 5.218 3.817 16.166 1.00 89.06 190 SER A CA 1
ATOM 1469 C C . SER A 1 190 ? 4.274 4.238 15.041 1.00 89.06 190 SER A C 1
ATOM 1471 O O . SER A 1 190 ? 3.276 3.576 14.753 1.00 89.06 190 SER A O 1
ATOM 1473 N N . GLU A 1 191 ? 4.643 5.335 14.388 1.00 87.19 191 GLU A N 1
ATOM 1474 C CA . GLU A 1 191 ? 3.950 5.921 13.238 1.00 87.19 191 GLU A CA 1
ATOM 1475 C C . GLU A 1 191 ? 4.272 5.188 11.920 1.00 87.19 191 GLU A C 1
ATOM 1477 O O . GLU A 1 191 ? 3.551 5.330 10.934 1.00 87.19 191 GLU A O 1
ATOM 1482 N N . VAL A 1 192 ? 5.345 4.386 11.887 1.00 88.81 192 VAL A N 1
ATOM 1483 C CA . VAL A 1 192 ? 5.803 3.678 10.680 1.00 88.81 192 VAL A CA 1
ATOM 1484 C C . VAL A 1 192 ? 5.183 2.285 10.629 1.00 88.81 192 VAL A C 1
ATOM 1486 O O . VAL A 1 192 ? 5.772 1.297 11.075 1.00 88.81 192 VAL A O 1
ATOM 1489 N N . ILE A 1 193 ? 3.979 2.217 10.069 1.00 89.62 193 ILE A N 1
ATOM 1490 C CA . ILE A 1 193 ? 3.156 1.005 10.049 1.00 89.62 193 ILE A CA 1
ATOM 1491 C C . ILE A 1 193 ? 3.834 -0.112 9.256 1.00 89.62 193 ILE A C 1
ATOM 1493 O O . ILE A 1 193 ? 3.992 -1.217 9.772 1.00 89.62 193 ILE A O 1
ATOM 1497 N N . ALA A 1 194 ? 4.323 0.174 8.049 1.00 86.50 194 ALA A N 1
ATOM 1498 C CA . ALA A 1 194 ? 4.898 -0.858 7.189 1.00 86.50 194 ALA A CA 1
ATOM 1499 C C . ALA A 1 194 ? 6.189 -1.467 7.739 1.00 86.50 194 ALA A C 1
ATOM 1501 O O . ALA A 1 194 ? 6.490 -2.621 7.472 1.00 86.50 194 ALA A O 1
ATOM 1502 N N . ALA A 1 195 ? 6.949 -0.740 8.559 1.00 85.81 195 ALA A N 1
ATOM 1503 C CA . ALA A 1 195 ? 8.127 -1.317 9.206 1.00 85.81 195 ALA A CA 1
ATOM 1504 C C . ALA A 1 195 ? 7.764 -2.243 10.378 1.00 85.81 195 ALA A C 1
ATOM 1506 O O . ALA A 1 195 ? 8.568 -3.091 10.764 1.00 85.81 195 ALA A O 1
ATOM 1507 N N . GLY A 1 196 ? 6.589 -2.044 10.982 1.00 85.06 196 GLY A N 1
ATOM 1508 C CA . GLY A 1 196 ? 6.154 -2.768 12.170 1.00 85.06 196 GLY A CA 1
ATOM 1509 C C . GLY A 1 196 ? 5.193 -3.917 11.900 1.00 85.06 196 GLY A C 1
ATOM 1510 O O . GLY A 1 196 ? 4.965 -4.714 12.812 1.00 85.06 196 GLY A O 1
ATOM 1511 N N . MET A 1 197 ? 4.644 -4.017 10.687 1.00 87.06 197 MET A N 1
ATOM 1512 C CA . MET A 1 197 ? 3.741 -5.099 10.319 1.00 87.06 197 MET A CA 1
ATOM 1513 C C . MET A 1 197 ? 3.789 -5.480 8.835 1.00 87.06 197 MET A C 1
ATOM 1515 O O . MET A 1 197 ? 4.128 -4.674 7.972 1.00 87.06 197 MET A O 1
ATOM 1519 N N . VAL A 1 198 ? 3.378 -6.716 8.557 1.00 89.31 198 VAL A N 1
ATOM 1520 C CA . VAL A 1 198 ? 3.032 -7.235 7.228 1.00 89.31 198 VAL A CA 1
ATOM 1521 C C . VAL A 1 198 ? 1.671 -7.895 7.340 1.00 89.31 198 VAL A C 1
ATOM 1523 O O . VAL A 1 198 ? 1.425 -8.634 8.294 1.00 89.31 198 VAL A O 1
ATOM 1526 N N . VAL A 1 199 ? 0.804 -7.677 6.359 1.00 88.88 199 VAL A N 1
ATOM 1527 C CA . VAL A 1 199 ? -0.541 -8.246 6.358 1.00 88.88 199 VAL A CA 1
ATOM 1528 C C . VAL A 1 199 ? -0.854 -8.950 5.049 1.00 88.88 199 VAL A C 1
ATOM 1530 O O . VAL A 1 199 ? -0.371 -8.585 3.982 1.00 88.88 199 VAL A O 1
ATOM 1533 N N . ASN A 1 200 ? -1.678 -9.977 5.166 1.00 88.69 200 ASN A N 1
ATOM 1534 C CA . ASN A 1 200 ? -2.374 -10.655 4.093 1.00 88.69 200 ASN A CA 1
ATOM 1535 C C . ASN A 1 200 ? -3.809 -10.934 4.588 1.00 88.69 200 ASN A C 1
ATOM 1537 O O . ASN A 1 200 ? -4.080 -10.857 5.785 1.00 88.69 200 ASN A O 1
ATOM 1541 N N . ASP A 1 201 ? -4.718 -11.309 3.697 1.00 85.38 201 ASP A N 1
ATOM 1542 C CA . ASP A 1 201 ? -6.156 -11.465 3.966 1.00 85.38 201 ASP A CA 1
ATOM 1543 C C . ASP A 1 201 ? -6.482 -12.468 5.093 1.00 85.38 201 ASP A C 1
ATOM 1545 O O . ASP A 1 201 ? -7.545 -12.424 5.703 1.00 85.38 201 ASP A O 1
ATOM 1549 N N . TRP A 1 202 ? -5.560 -13.386 5.375 1.00 84.88 202 TRP A N 1
ATOM 1550 C CA . TRP A 1 202 ? -5.672 -14.448 6.381 1.00 84.88 202 TRP A CA 1
ATOM 1551 C C . TRP A 1 202 ? -4.705 -14.337 7.567 1.00 84.88 202 TRP A C 1
ATOM 1553 O O . TRP A 1 202 ? -4.851 -15.079 8.541 1.00 84.88 202 TRP A O 1
ATOM 1563 N N . CYS A 1 203 ? -3.695 -13.464 7.514 1.00 86.62 203 CYS A N 1
ATOM 1564 C CA . CYS A 1 203 ? -2.708 -13.348 8.585 1.00 86.62 203 CYS A CA 1
ATOM 1565 C C . CYS A 1 203 ? -2.082 -11.953 8.649 1.00 86.62 203 CYS A C 1
ATOM 1567 O O . CYS A 1 203 ? -1.783 -11.343 7.628 1.00 86.62 203 CYS A O 1
ATOM 1569 N N . ALA A 1 204 ? -1.821 -11.480 9.866 1.00 87.81 204 ALA A N 1
ATOM 1570 C CA . ALA A 1 204 ? -0.998 -10.305 10.113 1.00 87.81 204 ALA A CA 1
ATOM 1571 C C . ALA A 1 204 ? 0.191 -10.696 10.990 1.00 87.81 204 ALA A C 1
ATOM 1573 O O . ALA A 1 204 ? 0.039 -11.375 12.009 1.00 87.81 204 ALA A O 1
ATOM 1574 N N . PHE A 1 205 ? 1.377 -10.261 10.585 1.00 90.06 205 PHE A N 1
ATOM 1575 C CA . PHE A 1 205 ? 2.596 -10.343 11.372 1.00 90.06 205 PHE A CA 1
ATOM 1576 C C . PHE A 1 205 ? 2.916 -8.951 11.889 1.00 90.06 205 PHE A C 1
ATOM 1578 O O . PHE A 1 205 ? 3.085 -8.031 11.097 1.00 90.06 205 PHE A O 1
ATOM 1585 N N . CYS A 1 206 ? 3.017 -8.809 13.205 1.00 89.88 206 CYS A N 1
ATOM 1586 C CA . CYS A 1 206 ? 3.316 -7.545 13.870 1.00 89.88 206 CYS A CA 1
ATOM 1587 C C . CYS A 1 206 ? 4.588 -7.699 14.711 1.00 89.88 206 CYS A C 1
ATOM 1589 O O . CYS A 1 206 ? 4.921 -8.805 15.149 1.00 89.88 206 CYS A O 1
ATOM 1591 N N . GLY A 1 207 ? 5.292 -6.597 14.966 1.00 89.00 207 GLY A N 1
ATOM 1592 C CA . GLY A 1 207 ? 6.449 -6.599 15.857 1.00 89.00 207 GLY A CA 1
ATOM 1593 C C . GLY A 1 207 ? 6.076 -6.964 17.299 1.00 89.00 207 GLY A C 1
ATOM 1594 O O . GLY A 1 207 ? 4.948 -6.746 17.748 1.00 89.00 207 GLY A O 1
ATOM 1595 N N . LEU A 1 208 ? 7.041 -7.530 18.032 1.00 90.50 208 LEU A N 1
ATOM 1596 C CA . LEU A 1 208 ? 6.846 -8.072 19.385 1.00 90.50 208 LEU A CA 1
ATOM 1597 C C . LEU A 1 208 ? 6.359 -7.023 20.398 1.00 90.50 208 LEU A C 1
ATOM 1599 O O . LEU A 1 208 ? 5.648 -7.366 21.339 1.00 90.50 208 LEU A O 1
ATOM 1603 N N . ASP A 1 209 ? 6.722 -5.759 20.189 1.00 91.88 209 ASP A N 1
ATOM 1604 C CA . ASP A 1 209 ? 6.369 -4.645 21.072 1.00 91.88 209 ASP A CA 1
ATOM 1605 C C . ASP A 1 209 ? 4.952 -4.102 20.824 1.00 91.88 209 ASP A C 1
ATOM 1607 O O . ASP A 1 209 ? 4.525 -3.153 21.486 1.00 91.88 209 ASP A O 1
ATOM 1611 N N . THR A 1 210 ? 4.212 -4.679 19.871 1.00 90.56 210 THR A N 1
ATOM 1612 C CA . THR A 1 210 ? 2.830 -4.281 19.584 1.00 90.56 210 THR A CA 1
ATOM 1613 C C . THR A 1 210 ? 1.931 -4.621 20.768 1.00 90.56 210 THR A C 1
ATOM 1615 O O . THR A 1 210 ? 1.885 -5.751 21.257 1.00 90.56 210 THR A O 1
ATOM 1618 N N . THR A 1 211 ? 1.205 -3.617 21.247 1.00 92.06 211 THR A N 1
ATOM 1619 C CA . THR A 1 211 ? 0.345 -3.731 22.428 1.00 92.06 211 THR A CA 1
ATOM 1620 C C . THR A 1 211 ? -0.933 -4.520 22.129 1.00 92.06 211 THR A C 1
ATOM 1622 O O . THR A 1 211 ? -1.380 -4.608 20.986 1.00 92.06 211 THR A O 1
ATOM 1625 N N . SER A 1 212 ? -1.580 -5.076 23.161 1.00 89.88 212 SER A N 1
ATOM 1626 C CA . SER A 1 212 ? -2.845 -5.817 22.999 1.00 89.88 212 SER A CA 1
ATOM 1627 C C . SER A 1 212 ? -3.971 -4.963 22.407 1.00 89.88 212 SER A C 1
ATOM 1629 O O . SER A 1 212 ? -4.824 -5.476 21.682 1.00 89.88 212 SER A O 1
ATOM 1631 N N . THR A 1 213 ? -3.965 -3.660 22.689 1.00 90.19 213 THR A N 1
ATOM 1632 C CA . THR A 1 213 ? -4.901 -2.689 22.120 1.00 90.19 213 THR A CA 1
ATOM 1633 C C . THR A 1 213 ? -4.653 -2.471 20.632 1.00 90.19 213 THR A C 1
ATOM 1635 O O . THR A 1 213 ? -5.609 -2.501 19.866 1.00 90.19 213 THR A O 1
ATOM 1638 N N . GLU A 1 214 ? -3.392 -2.329 20.207 1.00 92.06 214 GLU A N 1
ATOM 1639 C CA . GLU A 1 214 ? -3.032 -2.217 18.784 1.00 92.06 214 GLU A CA 1
ATOM 1640 C C . GLU A 1 214 ? -3.389 -3.509 18.032 1.00 92.06 214 GLU A C 1
ATOM 1642 O O . GLU A 1 214 ? -4.033 -3.451 16.989 1.00 92.06 214 GLU A O 1
ATOM 1647 N N . LEU A 1 215 ? -3.083 -4.682 18.601 1.00 90.56 215 LEU A N 1
ATOM 1648 C CA . LEU A 1 215 ? -3.455 -5.974 18.007 1.00 90.56 215 LEU A CA 1
ATOM 1649 C C . LEU A 1 215 ? -4.969 -6.123 17.826 1.00 90.56 215 LEU A C 1
ATOM 1651 O O . LEU A 1 215 ? -5.407 -6.583 16.778 1.00 90.56 215 LEU A O 1
ATOM 1655 N N . SER A 1 216 ? -5.771 -5.683 18.800 1.00 90.50 216 SER A N 1
ATOM 1656 C CA . SER A 1 216 ? -7.238 -5.743 18.701 1.00 90.50 216 SER A CA 1
ATOM 1657 C C . SER A 1 216 ? -7.774 -4.872 17.557 1.00 90.50 216 SER A C 1
ATOM 1659 O O . SER A 1 216 ? -8.738 -5.247 16.889 1.00 90.50 216 SER A O 1
ATOM 1661 N N . VAL A 1 217 ? -7.139 -3.722 17.299 1.00 91.31 217 VAL A N 1
ATOM 1662 C CA . VAL A 1 217 ? -7.490 -2.858 16.163 1.00 91.31 217 VAL A CA 1
ATOM 1663 C C . VAL A 1 217 ? -7.128 -3.557 14.855 1.00 91.31 217 VAL A C 1
ATOM 1665 O O . VAL A 1 217 ? -7.995 -3.707 14.000 1.00 91.31 217 VAL A O 1
ATOM 1668 N N . VAL A 1 218 ? -5.907 -4.084 14.732 1.00 90.56 218 VAL A N 1
ATOM 1669 C CA . VAL A 1 218 ? -5.448 -4.819 13.539 1.00 90.56 218 VAL A CA 1
ATOM 1670 C C . VAL A 1 218 ? -6.352 -6.020 13.238 1.00 90.56 218 VAL A C 1
ATOM 1672 O O . VAL A 1 218 ? -6.825 -6.169 12.115 1.00 90.56 218 VAL A O 1
ATOM 1675 N N . GLU A 1 219 ? -6.676 -6.842 14.235 1.00 89.38 219 GLU A N 1
ATOM 1676 C CA . GLU A 1 219 ? -7.565 -7.998 14.063 1.00 89.38 219 GLU A CA 1
ATOM 1677 C C . GLU A 1 219 ? -8.964 -7.609 13.565 1.00 89.38 219 GLU A C 1
ATOM 1679 O O . GLU A 1 219 ? -9.552 -8.339 12.762 1.00 89.38 219 GLU A O 1
ATOM 1684 N N . SER A 1 220 ? -9.493 -6.467 14.017 1.00 89.56 220 SER A N 1
ATOM 1685 C CA . SER A 1 220 ? -10.826 -6.002 13.619 1.00 89.56 220 SER A CA 1
ATOM 1686 C C . SER A 1 220 ? -10.847 -5.383 12.219 1.00 89.56 220 SER A C 1
ATOM 1688 O O . SER A 1 220 ? -11.746 -5.690 11.439 1.00 89.56 220 SER A O 1
ATOM 1690 N N . VAL A 1 221 ? -9.838 -4.578 11.871 1.00 90.62 221 VAL A N 1
ATOM 1691 C CA . VAL A 1 221 ? -9.712 -3.912 10.564 1.00 90.62 221 VAL A CA 1
ATOM 1692 C C . VAL A 1 221 ? -9.494 -4.923 9.444 1.00 90.62 221 VAL A C 1
ATOM 1694 O O . VAL A 1 221 ? -10.148 -4.854 8.408 1.00 90.62 221 VAL A O 1
ATOM 1697 N N . PHE A 1 222 ? -8.609 -5.895 9.665 1.00 88.19 222 PHE A N 1
ATOM 1698 C CA . PHE A 1 222 ? -8.261 -6.904 8.665 1.00 88.19 222 PHE A CA 1
ATOM 1699 C C . PHE A 1 222 ? -9.180 -8.135 8.682 1.00 88.19 222 PHE A C 1
ATOM 1701 O O . PHE A 1 222 ? -8.953 -9.074 7.927 1.00 88.19 222 PHE A O 1
ATOM 1708 N N . LYS A 1 223 ? -10.209 -8.155 9.544 1.00 86.75 223 LYS A N 1
ATOM 1709 C CA . LYS A 1 223 ? -11.197 -9.247 9.673 1.00 86.75 223 LYS A CA 1
ATOM 1710 C C . LYS A 1 223 ? -10.590 -10.651 9.816 1.00 86.75 223 LYS A C 1
ATOM 1712 O O . LYS A 1 223 ? -11.189 -11.652 9.426 1.00 86.75 223 LYS A O 1
ATOM 1717 N N . LEU A 1 224 ? -9.435 -10.758 10.471 1.00 81.50 224 LEU A N 1
ATOM 1718 C CA . LEU A 1 224 ? -8.689 -12.020 10.606 1.00 81.50 224 LEU A CA 1
ATOM 1719 C C . LEU A 1 224 ? -9.437 -13.090 11.428 1.00 81.50 224 LEU A C 1
ATOM 1721 O O . LEU A 1 224 ? -9.096 -14.271 11.397 1.00 81.50 224 LEU A O 1
ATOM 1725 N N . ASN A 1 225 ? -10.472 -12.684 12.167 1.00 67.56 225 ASN A N 1
ATOM 1726 C CA . ASN A 1 225 ? -11.265 -13.546 13.040 1.00 67.56 225 ASN A CA 1
ATOM 1727 C C . ASN A 1 225 ? -12.348 -14.361 12.295 1.00 67.56 225 ASN A C 1
ATOM 1729 O O . ASN A 1 225 ? -12.920 -15.298 12.853 1.00 67.56 225 ASN A O 1
ATOM 1733 N N . GLU A 1 226 ? -12.643 -14.048 11.028 1.00 57.03 226 GLU A N 1
ATOM 1734 C CA . GLU A 1 226 ? -13.717 -14.723 10.280 1.00 57.03 226 GLU A CA 1
ATOM 1735 C C . GLU A 1 226 ? -13.358 -16.150 9.823 1.00 57.03 226 GLU A C 1
ATOM 1737 O O . GLU A 1 226 ? -14.234 -16.896 9.387 1.00 57.03 226 GLU A O 1
ATOM 1742 N N . ALA A 1 227 ? -12.109 -16.595 10.004 1.00 50.31 227 ALA A N 1
ATOM 1743 C CA . ALA A 1 227 ? -11.675 -17.926 9.581 1.00 50.31 227 ALA A CA 1
ATOM 1744 C C . ALA A 1 227 ? -12.324 -19.104 10.354 1.00 50.31 227 ALA A C 1
ATOM 1746 O O . ALA A 1 227 ? -12.290 -20.228 9.850 1.00 50.31 227 ALA A O 1
ATOM 1747 N N . GLN A 1 228 ? -12.924 -18.909 11.541 1.00 49.75 228 GLN A N 1
ATOM 1748 C CA . GLN A 1 228 ? -13.591 -19.990 12.305 1.00 49.75 228 GLN A CA 1
ATOM 1749 C C . GLN A 1 228 ? -14.628 -19.488 13.351 1.00 49.75 228 GLN A C 1
ATOM 1751 O O . GLN A 1 228 ? -14.381 -19.574 14.556 1.00 49.75 228 GLN A O 1
ATOM 1756 N N . PRO A 1 229 ? -15.828 -19.030 12.951 1.00 48.81 229 PRO A N 1
ATOM 1757 C CA . PRO A 1 229 ? -16.991 -19.257 13.826 1.00 48.81 229 PRO A CA 1
ATOM 1758 C C . PRO A 1 229 ? -18.183 -19.928 13.136 1.00 48.81 229 PRO A C 1
ATOM 1760 O O . PRO A 1 229 ? -18.958 -20.612 13.803 1.00 48.81 229 PRO A O 1
ATOM 1763 N N . SER A 1 230 ? -18.335 -19.795 11.818 1.00 54.78 230 SER A N 1
ATOM 1764 C CA . SER A 1 230 ? -19.500 -20.324 11.096 1.00 54.78 230 SER A CA 1
ATOM 1765 C C . SER A 1 230 ? -19.472 -21.852 10.995 1.00 54.78 230 SER A C 1
ATOM 1767 O O . SER A 1 230 ? -20.459 -22.498 11.326 1.00 54.78 230 SER A O 1
ATOM 1769 N N . THR A 1 231 ? -18.336 -22.463 10.657 1.00 52.06 231 THR A N 1
ATOM 1770 C CA . THR A 1 231 ? -18.227 -23.930 10.522 1.00 52.06 231 THR A CA 1
ATOM 1771 C C . THR A 1 231 ? -18.360 -24.659 11.864 1.00 52.06 231 THR A C 1
ATOM 1773 O O . THR A 1 231 ? -18.960 -25.732 11.948 1.00 52.06 231 THR A O 1
ATOM 1776 N N . ILE A 1 232 ? -17.852 -24.060 12.945 1.00 57.62 232 ILE A N 1
ATOM 1777 C CA . ILE A 1 232 ? -17.967 -24.613 14.302 1.00 57.62 232 ILE A CA 1
ATOM 1778 C C . ILE A 1 232 ? -19.398 -24.440 14.827 1.00 57.62 232 ILE A C 1
ATOM 1780 O O . ILE A 1 232 ? -19.967 -25.388 15.354 1.00 57.62 232 ILE A O 1
ATOM 1784 N N . ALA A 1 233 ? -20.023 -23.274 14.638 1.00 59.75 233 ALA A N 1
ATOM 1785 C CA . ALA A 1 233 ? -21.401 -23.060 15.078 1.00 59.75 233 ALA A CA 1
ATOM 1786 C C . ALA A 1 233 ? -22.415 -23.905 14.288 1.00 59.75 233 ALA A C 1
ATOM 1788 O O . ALA A 1 233 ? -23.415 -24.335 14.860 1.00 59.75 233 ALA A O 1
ATOM 1789 N N . THR A 1 234 ? -22.173 -24.161 13.000 1.00 60.38 234 THR A N 1
ATOM 1790 C CA . THR A 1 234 ? -23.030 -25.034 12.184 1.00 60.38 234 THR A CA 1
ATOM 1791 C C . THR A 1 234 ? -22.832 -26.502 12.555 1.00 60.38 234 THR A C 1
ATOM 1793 O O . THR A 1 234 ? -23.811 -27.161 12.876 1.00 60.38 234 THR A O 1
ATOM 1796 N N . SER A 1 235 ? -21.591 -26.992 12.676 1.00 59.72 235 SER A N 1
ATOM 1797 C CA . SER A 1 235 ? -21.343 -28.377 13.124 1.00 59.72 235 SER A CA 1
ATOM 1798 C C . SER A 1 235 ? -21.839 -28.654 14.548 1.00 59.72 235 SER A C 1
ATOM 1800 O O . SER A 1 235 ? -22.351 -29.739 14.820 1.00 59.72 235 SER A O 1
ATOM 1802 N N . MET A 1 236 ? -21.751 -27.676 15.458 1.00 62.25 236 MET A N 1
ATOM 1803 C CA . MET A 1 236 ? -22.327 -27.786 16.802 1.00 62.25 236 MET A CA 1
ATOM 1804 C C . MET A 1 236 ? -23.859 -27.804 16.778 1.00 62.25 236 MET A C 1
ATOM 1806 O O . MET A 1 236 ? -24.453 -28.539 17.564 1.00 62.25 236 MET A O 1
ATOM 1810 N N . ARG A 1 237 ? -24.508 -27.039 15.887 1.00 63.88 237 ARG A N 1
ATOM 1811 C CA . ARG A 1 237 ? -25.970 -27.096 15.708 1.00 63.88 237 ARG A CA 1
ATOM 1812 C C . ARG A 1 237 ? -26.415 -28.418 15.092 1.00 63.88 237 ARG A C 1
ATOM 1814 O O . ARG A 1 237 ? -27.337 -29.020 15.627 1.00 63.88 237 ARG A O 1
ATOM 1821 N N . ASP A 1 238 ? -25.736 -28.897 14.056 1.00 69.38 238 ASP A N 1
ATOM 1822 C CA . ASP A 1 238 ? -26.071 -30.166 13.400 1.00 69.38 238 ASP A CA 1
ATOM 1823 C C . ASP A 1 238 ? -25.904 -31.351 14.364 1.00 69.38 238 ASP A C 1
ATOM 1825 O O . ASP A 1 238 ? -26.782 -32.203 14.456 1.00 69.38 238 ASP A O 1
ATOM 1829 N N . SER A 1 239 ? -24.845 -31.345 15.185 1.00 72.88 239 SER A N 1
ATOM 1830 C CA . SER A 1 239 ? -24.626 -32.369 16.222 1.00 72.88 239 SER A CA 1
ATOM 1831 C C . SER A 1 239 ? -25.669 -32.324 17.349 1.00 72.88 239 SER A C 1
ATOM 1833 O O . SER A 1 239 ? -25.984 -33.350 17.944 1.00 72.88 239 SER A O 1
ATOM 1835 N N . LEU A 1 240 ? -26.199 -31.139 17.676 1.00 68.12 240 LEU A N 1
ATOM 1836 C CA . LEU A 1 240 ? -27.274 -30.988 18.663 1.00 68.12 240 LEU A CA 1
ATOM 1837 C C . LEU A 1 240 ? -28.622 -31.461 18.108 1.00 68.12 240 LEU A C 1
ATOM 1839 O O . LEU A 1 240 ? -29.400 -32.061 18.847 1.00 68.12 240 LEU A O 1
ATOM 1843 N N . ILE A 1 241 ? -28.890 -31.220 16.824 1.00 74.06 241 ILE A N 1
ATOM 1844 C CA . ILE A 1 241 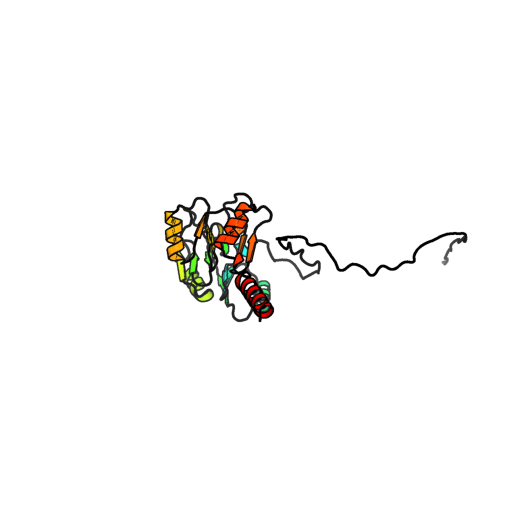? -30.133 -31.635 16.163 1.00 74.06 241 ILE A CA 1
ATOM 1845 C C . ILE A 1 241 ? -30.187 -33.165 16.022 1.00 74.06 241 ILE A C 1
ATOM 1847 O O . ILE A 1 241 ? -31.213 -33.749 16.352 1.00 74.06 241 ILE A O 1
ATOM 1851 N N . ASP A 1 242 ? -29.075 -33.813 15.664 1.00 69.19 242 ASP A N 1
ATOM 1852 C CA . ASP A 1 242 ? -28.974 -35.282 15.541 1.00 69.19 242 ASP A CA 1
ATOM 1853 C C . ASP A 1 242 ? -29.109 -36.017 16.894 1.00 69.19 242 ASP A C 1
ATOM 1855 O O . ASP A 1 242 ? -29.440 -37.194 16.952 1.00 69.19 242 ASP A O 1
ATOM 1859 N N . SER A 1 243 ? -28.904 -35.318 18.020 1.00 64.62 243 SER A N 1
ATOM 1860 C CA . SER A 1 243 ? -29.106 -35.878 19.369 1.00 64.62 243 SER A CA 1
ATOM 1861 C C . SER A 1 243 ? -30.553 -35.808 19.882 1.00 64.62 243 SER A C 1
ATOM 1863 O O . SER A 1 243 ? -30.854 -36.357 20.944 1.00 64.62 243 SER A O 1
ATOM 1865 N N . LEU A 1 244 ? -31.437 -35.107 19.162 1.00 61.09 244 LEU A N 1
ATOM 1866 C CA . LEU A 1 244 ? -32.831 -34.850 19.548 1.00 61.09 244 LEU A CA 1
ATOM 1867 C C . LEU A 1 244 ? -33.861 -35.536 18.629 1.00 61.09 244 LEU A C 1
ATOM 1869 O O . LEU A 1 244 ? -35.062 -35.404 18.878 1.00 61.09 244 LEU A O 1
ATOM 1873 N N . THR A 1 245 ? -33.408 -36.261 17.604 1.00 49.03 245 THR A N 1
ATOM 1874 C CA . THR A 1 245 ? -34.217 -37.115 16.713 1.00 49.03 245 THR A CA 1
ATOM 1875 C C . THR A 1 245 ? -33.896 -38.581 16.928 1.00 49.03 245 THR A C 1
ATOM 1877 O O . THR A 1 245 ? -34.855 -39.381 17.001 1.00 49.03 245 THR A O 1
#

Nearest PDB structures (foldseek):
  8ine-assembly1_6  TM=9.001E-01  e=4.800E-32  Homo sapiens
  5m3q-assembly1_A  TM=9.976E-01  e=1.247E-27  Thermochaetoides thermophila DSM 1495
  6n8k-assembly1_y  TM=9.049E-01  e=2.316E-28  Saccharomyces cerevisiae S288C
  6r87-assembly1_X  TM=9.903E-01  e=6.342E-26  Saccharomyces cerevisiae
  8pv4-assembly1_CN  TM=8.926E-01  e=5.930E-27  Thermochaetoides thermophila DSM 1495